Protein AF-A0A166RL56-F1 (afdb_monomer_lite)

Secondary structure (DSSP, 8-state):
----EEEEEEE-SSS-EEEEEEE-HHHIIIIIGGG--HHHHHHHHHHHTT--TTSEE---HHHHHHHHT--HHHHHHHHHHHHH-EETTEES-EEEEE-SSS-EEEEE------TTT------HHHHHHHHHHHHHHHHSS-----HHHHHHHIIIIIITTS-HHHHHHHHHHHHHHHHHHT-BTTB-S--HHHIIIIIHHHHHHHHHHHTTSSS-----------------

pLDDT: mean 86.47, std 17.31, range [37.5, 98.5]

Radius of gyration: 28.6 Å; chains: 1; bounding box: 60×34×108 Å

Sequence (232 aa):
MVELFDTQFVDDGKGNTDFLITFNINVLRDKVFPLLTASELKIWLTILSFTNLQGTCFPSQAKISEISNISKTTVNNAIKKLVDIEVNGEPLLKRDVVGHIRKKSIYSVAREADEGEAKGTMTPQMVIELFCKAFEKEYNTKYNVVWQRDTRPVKTKLIKNYTDDEIKTIIEIVITQYKKRWSSPKFPTPTITAMCGWLSTQAMTIAKGTHKTSINNPEKFEVNNMWDGDTF

Organism: NCBI:txid1538

Foldseek 3Di:
DQFAWDWDWDDPVPPDTDIDIGGDPCLCVPPNVVQDDPLLVLLLVLQQVQQDPVQKGFDDLVRSCVVSVHDSVSSVVSLVSQQVGDRPNHRQKDWDWDDDPDTTIMIGGDGPPPPPDPPVQCALVNLVVLLQVLQCVLVVDGDDDPCVPLSVLCVPQPSVPDGPVLSNQLSNQCQVCCCPPPADPVRNGDDSNVSSPVSSVVSVVVVVVVVVPPPDDDDDDDDDDDDPDDDD

Structure (mmCIF, N/CA/C/O backbone):
data_AF-A0A166RL56-F1
#
_entry.id   AF-A0A166RL56-F1
#
loop_
_atom_site.group_PDB
_atom_site.id
_atom_site.type_symbol
_atom_site.label_atom_id
_atom_site.label_alt_id
_atom_site.label_comp_id
_atom_site.label_asym_id
_atom_site.label_entity_id
_atom_site.label_seq_id
_atom_site.pdbx_PDB_ins_code
_atom_site.Cartn_x
_atom_site.Cartn_y
_atom_site.Cartn_z
_atom_site.occupancy
_atom_site.B_iso_or_equiv
_atom_site.auth_seq_id
_atom_site.auth_comp_id
_atom_site.auth_asym_id
_atom_site.auth_atom_id
_atom_site.pdbx_PDB_model_num
ATOM 1 N N . MET A 1 1 ? 8.985 -16.344 1.305 1.00 51.50 1 MET A N 1
ATOM 2 C CA . MET A 1 1 ? 8.719 -15.857 -0.062 1.00 51.50 1 MET A CA 1
ATOM 3 C C . MET A 1 1 ? 10.094 -15.537 -0.682 1.00 51.50 1 MET A C 1
ATOM 5 O O . MET A 1 1 ? 11.061 -15.546 0.074 1.00 51.50 1 MET A O 1
ATOM 9 N N . VAL A 1 2 ? 10.274 -15.532 -2.013 1.00 52.97 2 VAL A N 1
ATOM 10 C CA . VAL A 1 2 ? 11.614 -15.307 -2.609 1.00 52.97 2 VAL A CA 1
ATOM 11 C C . VAL A 1 2 ? 11.605 -13.957 -3.311 1.00 52.97 2 VAL A C 1
ATOM 13 O O . VAL A 1 2 ? 11.018 -13.846 -4.389 1.00 52.97 2 VAL A O 1
ATOM 16 N N . GLU A 1 3 ? 12.266 -12.979 -2.691 1.00 63.88 3 GLU A N 1
ATOM 17 C CA . GLU A 1 3 ? 12.470 -11.616 -3.187 1.00 63.88 3 GLU A CA 1
ATOM 18 C C . GLU A 1 3 ? 12.921 -11.611 -4.649 1.00 63.88 3 GLU A C 1
ATOM 20 O O . GLU A 1 3 ? 13.808 -12.380 -5.019 1.00 63.88 3 GLU A O 1
ATOM 25 N N . LEU A 1 4 ? 12.350 -10.740 -5.486 1.00 70.31 4 LEU A N 1
ATOM 26 C CA . LEU A 1 4 ? 12.847 -10.531 -6.848 1.00 70.31 4 LEU A CA 1
ATOM 27 C C . LEU A 1 4 ? 13.871 -9.389 -6.904 1.00 70.31 4 LEU A C 1
ATOM 29 O O . LEU A 1 4 ? 14.922 -9.539 -7.535 1.00 70.31 4 LEU A O 1
ATOM 33 N N . PHE A 1 5 ? 13.574 -8.260 -6.256 1.00 76.44 5 PHE A N 1
ATOM 34 C CA . PHE A 1 5 ? 14.470 -7.112 -6.164 1.00 76.44 5 PHE A CA 1
ATOM 35 C C . PHE A 1 5 ? 14.119 -6.202 -4.972 1.00 76.44 5 PHE A C 1
ATOM 37 O O . PHE A 1 5 ? 12.985 -6.211 -4.496 1.00 76.44 5 PHE A O 1
ATOM 44 N N . ASP A 1 6 ? 15.079 -5.378 -4.559 1.00 79.38 6 ASP A N 1
ATOM 45 C CA . ASP A 1 6 ? 14.939 -4.320 -3.558 1.00 79.38 6 ASP A CA 1
ATOM 46 C C . ASP A 1 6 ? 15.538 -2.998 -4.083 1.00 79.38 6 ASP A C 1
ATOM 48 O O . ASP A 1 6 ? 16.313 -2.996 -5.042 1.00 79.38 6 ASP A O 1
ATOM 52 N N . THR A 1 7 ? 15.163 -1.859 -3.498 1.00 77.50 7 THR A N 1
ATOM 53 C CA . THR A 1 7 ? 15.659 -0.534 -3.892 1.00 77.50 7 THR A CA 1
ATOM 54 C C . THR A 1 7 ? 16.097 0.282 -2.685 1.00 77.50 7 THR A C 1
ATOM 56 O O . THR A 1 7 ? 15.304 0.473 -1.761 1.00 77.50 7 THR A O 1
ATOM 59 N N . GLN A 1 8 ? 17.292 0.866 -2.752 1.00 80.56 8 GLN A N 1
ATOM 60 C CA . GLN A 1 8 ? 17.865 1.696 -1.689 1.00 80.56 8 GLN A CA 1
ATOM 61 C C . GLN A 1 8 ? 18.546 2.946 -2.257 1.00 80.56 8 GLN A C 1
ATOM 63 O O . GLN A 1 8 ? 19.100 2.916 -3.358 1.00 80.56 8 GLN A O 1
ATOM 68 N N . PHE A 1 9 ? 18.517 4.043 -1.494 1.00 77.75 9 PHE A N 1
ATOM 69 C CA . PHE A 1 9 ? 19.382 5.192 -1.751 1.00 77.75 9 PHE A CA 1
ATOM 70 C C . PHE A 1 9 ? 20.684 5.031 -0.982 1.00 77.75 9 PHE A C 1
ATOM 72 O O . PHE A 1 9 ? 20.665 4.773 0.221 1.00 77.75 9 PHE A O 1
ATOM 79 N N . VAL A 1 10 ? 21.798 5.224 -1.676 1.00 83.12 10 VAL A N 1
ATOM 80 C CA . VAL A 1 10 ? 23.129 5.234 -1.078 1.00 83.12 10 VAL A CA 1
ATOM 81 C C . VAL A 1 10 ? 23.706 6.630 -1.244 1.00 83.12 10 VAL A C 1
ATOM 83 O O . VAL A 1 10 ? 23.815 7.135 -2.359 1.00 83.12 10 VAL A O 1
ATOM 86 N N . ASP A 1 11 ? 24.021 7.271 -0.122 1.00 81.12 11 ASP A N 1
ATOM 87 C CA . ASP A 1 11 ? 24.754 8.535 -0.102 1.00 81.12 11 ASP A CA 1
ATOM 88 C C . ASP A 1 11 ? 26.249 8.225 -0.228 1.00 81.12 11 ASP A C 1
ATOM 90 O O . ASP A 1 11 ? 26.798 7.451 0.562 1.00 81.12 11 ASP A O 1
ATOM 94 N N . ASP A 1 12 ? 26.905 8.806 -1.231 1.00 84.94 12 ASP A N 1
ATOM 95 C CA . ASP A 1 12 ? 28.339 8.620 -1.463 1.00 84.94 12 ASP A CA 1
ATOM 96 C C . ASP A 1 12 ? 29.223 9.436 -0.497 1.00 84.94 12 ASP A C 1
ATOM 98 O O . ASP A 1 12 ? 30.456 9.395 -0.584 1.00 84.94 12 ASP A O 1
ATOM 102 N N . GLY A 1 13 ? 28.611 10.200 0.415 1.00 78.88 13 GLY A N 1
ATOM 103 C CA . GLY A 1 13 ? 29.282 11.091 1.358 1.00 78.88 13 GLY A CA 1
ATOM 104 C C . GLY A 1 13 ? 29.838 12.364 0.713 1.00 78.88 13 GLY A C 1
ATOM 105 O O . GLY A 1 13 ? 30.468 13.172 1.396 1.00 78.88 13 GLY A O 1
ATOM 106 N N . LYS A 1 14 ? 29.618 12.566 -0.593 1.00 85.12 14 LYS A N 1
ATOM 107 C CA . LYS A 1 14 ? 30.000 13.759 -1.368 1.00 85.12 14 LYS A CA 1
ATOM 108 C C . LYS A 1 14 ? 28.781 14.572 -1.805 1.00 85.12 14 LYS A C 1
ATOM 110 O O . LYS A 1 14 ? 28.929 15.532 -2.562 1.00 85.12 14 LYS A O 1
ATOM 115 N N . GLY A 1 15 ? 27.597 14.212 -1.311 1.00 81.38 15 GLY A N 1
ATOM 116 C CA . GLY A 1 15 ? 26.334 14.857 -1.647 1.00 81.38 15 GLY A CA 1
ATOM 117 C C . GLY A 1 15 ? 25.688 14.321 -2.925 1.00 81.38 15 GLY A C 1
ATOM 118 O O . GLY A 1 15 ? 24.724 14.931 -3.389 1.00 81.38 15 GLY A O 1
ATOM 119 N N . ASN A 1 16 ? 26.178 13.208 -3.489 1.00 80.19 16 ASN A N 1
ATOM 120 C CA . ASN A 1 16 ? 25.459 12.491 -4.537 1.00 80.19 16 ASN A CA 1
ATOM 121 C C . ASN A 1 16 ? 24.638 11.366 -3.907 1.00 80.19 16 ASN A C 1
ATOM 123 O O . ASN A 1 16 ? 25.101 10.638 -3.031 1.00 80.19 16 ASN A O 1
ATOM 127 N N . THR A 1 17 ? 23.402 11.219 -4.372 1.00 76.19 17 THR A N 1
ATOM 128 C CA . THR A 1 17 ? 22.530 10.120 -3.964 1.00 76.19 17 THR A CA 1
ATOM 129 C C . THR A 1 17 ? 22.394 9.151 -5.126 1.00 76.19 17 THR A C 1
ATOM 131 O O . THR A 1 17 ? 21.782 9.483 -6.143 1.00 76.19 17 THR A O 1
ATOM 134 N N . ASP A 1 18 ? 22.936 7.951 -4.957 1.00 83.12 18 ASP A N 1
ATOM 135 C CA . ASP A 1 18 ? 22.805 6.870 -5.923 1.00 83.12 18 ASP A CA 1
ATOM 136 C C . ASP A 1 18 ? 21.557 6.043 -5.620 1.00 83.12 18 ASP A C 1
ATOM 138 O O . ASP A 1 18 ? 21.260 5.716 -4.469 1.00 83.12 18 ASP A O 1
ATOM 142 N N . PHE A 1 19 ? 20.811 5.691 -6.665 1.00 80.00 19 PHE A N 1
ATOM 143 C CA . PHE A 1 19 ? 19.680 4.773 -6.574 1.00 80.00 19 PHE A CA 1
ATOM 144 C C . PHE A 1 19 ? 20.136 3.375 -6.985 1.00 80.00 19 PHE A C 1
ATOM 146 O O . PHE A 1 19 ? 20.469 3.144 -8.150 1.00 80.00 19 PHE A O 1
ATOM 153 N N . LEU A 1 20 ? 20.150 2.443 -6.034 1.00 82.12 20 LEU A N 1
ATOM 154 C CA . LEU A 1 20 ? 20.517 1.055 -6.284 1.00 82.12 20 LEU A CA 1
ATOM 155 C C . LEU A 1 20 ? 19.270 0.185 -6.384 1.00 82.12 20 LEU A C 1
ATOM 157 O O . LEU A 1 20 ? 18.382 0.260 -5.537 1.00 82.12 20 LEU A O 1
ATOM 161 N N . ILE A 1 21 ? 19.251 -0.674 -7.403 1.00 83.81 21 ILE A N 1
ATOM 162 C CA . ILE A 1 21 ? 18.281 -1.758 -7.558 1.00 83.81 21 ILE A CA 1
ATOM 163 C C . ILE A 1 21 ? 19.038 -3.063 -7.337 1.00 83.81 21 ILE A C 1
ATOM 165 O O . ILE A 1 21 ? 19.894 -3.441 -8.140 1.00 83.81 21 ILE A O 1
ATOM 169 N N . THR A 1 22 ? 18.753 -3.730 -6.231 1.00 85.06 22 THR A N 1
ATOM 170 C CA . THR A 1 22 ? 19.348 -5.011 -5.849 1.00 85.06 22 THR A CA 1
ATOM 171 C C . THR A 1 22 ? 18.457 -6.127 -6.360 1.00 85.06 22 THR A C 1
ATOM 173 O O . THR A 1 22 ? 17.256 -6.053 -6.172 1.00 85.06 22 THR A O 1
ATOM 176 N N . PHE A 1 23 ? 19.003 -7.171 -6.983 1.00 86.88 23 PHE A N 1
ATOM 177 C CA . PHE A 1 23 ? 18.203 -8.297 -7.476 1.00 86.88 23 PHE A CA 1
ATOM 178 C C . PHE A 1 23 ? 18.570 -9.594 -6.771 1.00 86.88 23 PHE A C 1
ATOM 180 O O . PHE A 1 23 ? 19.747 -9.862 -6.518 1.00 86.88 23 PHE A O 1
ATOM 187 N N . ASN A 1 24 ? 17.579 -10.459 -6.566 1.00 88.38 24 ASN A N 1
ATOM 188 C CA . ASN A 1 24 ? 17.844 -11.830 -6.163 1.00 88.38 24 ASN A CA 1
ATOM 189 C C . ASN A 1 24 ? 18.336 -12.636 -7.367 1.00 88.38 24 ASN A C 1
ATOM 191 O O . ASN A 1 24 ? 17.583 -12.966 -8.289 1.00 88.38 24 ASN A O 1
ATOM 195 N N . ILE A 1 25 ? 19.624 -12.967 -7.347 1.00 91.94 25 ILE A N 1
ATOM 196 C CA . ILE A 1 25 ? 20.302 -13.649 -8.453 1.00 91.94 25 ILE A CA 1
ATOM 197 C C . ILE A 1 25 ? 19.668 -15.012 -8.756 1.00 91.94 25 ILE A C 1
ATOM 199 O O . ILE A 1 25 ? 19.593 -15.390 -9.925 1.00 91.94 25 ILE A O 1
ATOM 203 N N . ASN A 1 26 ? 19.186 -15.733 -7.740 1.00 90.88 26 ASN A N 1
ATOM 204 C CA . ASN A 1 26 ? 18.591 -17.055 -7.932 1.00 90.88 26 ASN A CA 1
ATOM 205 C C . ASN A 1 26 ? 17.237 -16.939 -8.640 1.00 90.88 26 ASN A C 1
ATOM 207 O O . ASN A 1 26 ? 16.988 -17.639 -9.615 1.00 90.88 26 ASN A O 1
ATOM 211 N N . VAL A 1 27 ? 16.393 -15.984 -8.235 1.00 89.12 27 VAL A N 1
ATOM 212 C CA . VAL A 1 27 ? 15.113 -15.736 -8.923 1.00 89.12 27 VAL A CA 1
ATOM 213 C C . VAL A 1 27 ? 15.340 -15.259 -10.351 1.00 89.12 27 VAL A C 1
ATOM 215 O O . VAL A 1 27 ? 14.679 -15.746 -11.269 1.00 89.12 27 VAL A O 1
ATOM 218 N N . LEU A 1 28 ? 16.291 -14.345 -10.562 1.00 91.12 28 LEU A N 1
ATOM 219 C CA . LEU A 1 28 ? 16.617 -13.882 -11.907 1.00 91.12 28 LEU A CA 1
ATOM 220 C C . LEU A 1 28 ? 17.033 -15.040 -12.813 1.00 91.12 28 LEU A C 1
ATOM 222 O O . LEU A 1 28 ? 16.488 -15.189 -13.906 1.00 91.12 28 LEU A O 1
ATOM 226 N N . ARG A 1 29 ? 17.973 -15.865 -12.348 1.00 93.88 29 ARG A N 1
ATOM 227 C CA . ARG A 1 29 ? 18.526 -16.979 -13.118 1.00 93.88 29 ARG A CA 1
ATOM 228 C C . ARG A 1 29 ? 17.490 -18.059 -13.399 1.00 93.88 29 ARG A C 1
ATOM 230 O O . ARG A 1 29 ? 17.379 -18.494 -14.541 1.00 93.88 29 ARG A O 1
ATOM 237 N N . ASP A 1 30 ? 16.751 -18.470 -12.376 1.00 92.56 30 ASP A N 1
ATOM 238 C CA . ASP A 1 30 ? 15.929 -19.677 -12.447 1.00 92.56 30 ASP A CA 1
ATOM 239 C C . ASP A 1 30 ? 14.517 -19.388 -12.963 1.00 92.56 30 ASP A C 1
ATOM 241 O O . ASP A 1 30 ? 13.866 -20.281 -13.503 1.00 92.56 30 ASP A O 1
ATOM 245 N N . LYS A 1 31 ? 14.025 -18.151 -12.796 1.00 91.19 31 LYS A N 1
ATOM 246 C CA . LYS A 1 31 ? 12.623 -17.802 -13.072 1.00 91.19 31 LYS A CA 1
ATOM 247 C C . LYS A 1 31 ? 12.456 -16.679 -14.084 1.00 91.19 31 LYS A C 1
ATOM 249 O O . LYS A 1 31 ? 11.567 -16.772 -14.915 1.00 91.19 31 LYS A O 1
ATOM 254 N N . VAL A 1 32 ? 13.283 -15.632 -14.057 1.00 92.94 32 VAL A N 1
ATOM 255 C CA . VAL A 1 32 ? 13.077 -14.465 -14.940 1.00 92.94 32 VAL A CA 1
ATOM 256 C C . VAL A 1 32 ? 13.737 -14.645 -16.300 1.00 92.94 32 VAL A C 1
ATOM 258 O O . VAL A 1 32 ? 13.077 -14.514 -17.327 1.00 92.94 32 VAL A O 1
ATOM 261 N N . PHE A 1 33 ? 15.033 -14.953 -16.338 1.00 95.38 33 PHE A N 1
ATOM 262 C CA . PHE A 1 33 ? 15.777 -15.070 -17.593 1.00 95.38 33 PHE A CA 1
ATOM 263 C C . PHE A 1 33 ? 15.231 -16.138 -18.550 1.00 95.38 33 PHE A C 1
ATOM 265 O O . PHE A 1 33 ? 15.213 -15.863 -19.747 1.00 95.38 33 PHE A O 1
ATOM 272 N N . PRO A 1 34 ? 14.720 -17.297 -18.091 1.00 96.81 34 PRO A N 1
ATOM 273 C CA . PRO A 1 34 ? 14.093 -18.263 -18.992 1.00 96.81 34 PRO A CA 1
ATOM 274 C C . PRO A 1 34 ? 12.811 -17.749 -19.666 1.00 96.81 34 PRO A C 1
ATOM 276 O O . PRO A 1 34 ? 12.424 -18.271 -20.709 1.00 96.81 34 PRO A O 1
ATOM 279 N N . LEU A 1 35 ? 12.148 -16.743 -19.081 1.00 95.75 35 LEU A N 1
ATOM 280 C CA . LEU A 1 35 ? 10.869 -16.205 -19.557 1.00 95.75 35 LEU A CA 1
ATOM 281 C C . LEU A 1 35 ? 11.022 -14.960 -20.440 1.00 95.75 35 LEU A C 1
ATOM 283 O O . LEU A 1 35 ? 10.068 -14.578 -21.117 1.00 95.75 35 LEU A O 1
ATOM 287 N N . LEU A 1 36 ? 12.196 -14.320 -20.439 1.00 96.50 36 LEU A N 1
ATOM 288 C CA . LEU A 1 36 ? 12.436 -13.061 -21.141 1.00 96.50 36 LEU A CA 1
ATOM 289 C C . LEU A 1 36 ? 13.437 -13.210 -22.282 1.00 96.50 36 LEU A C 1
ATOM 291 O O . LEU A 1 36 ? 14.528 -13.754 -22.139 1.00 96.50 36 LEU A O 1
ATOM 295 N N . THR A 1 37 ? 13.115 -12.594 -23.413 1.00 97.44 37 THR A N 1
ATOM 296 C CA . THR A 1 37 ? 14.091 -12.319 -24.469 1.00 97.44 37 THR A CA 1
ATOM 297 C C . THR A 1 37 ? 15.023 -11.169 -24.075 1.00 97.44 37 THR A C 1
ATOM 299 O O . THR A 1 37 ? 14.699 -10.331 -23.231 1.00 97.44 37 THR A O 1
ATOM 302 N N . ALA A 1 38 ? 16.166 -11.047 -24.759 1.00 96.88 38 ALA A N 1
ATOM 303 C CA . ALA A 1 38 ? 17.115 -9.953 -24.529 1.00 96.88 38 ALA A CA 1
ATOM 304 C C . ALA A 1 38 ? 16.479 -8.556 -24.686 1.00 96.88 38 ALA A C 1
ATOM 306 O O . ALA A 1 38 ? 16.810 -7.629 -23.946 1.00 96.88 38 ALA A O 1
ATOM 307 N N . SER A 1 39 ? 15.543 -8.392 -25.629 1.00 97.12 39 SER A N 1
ATOM 308 C CA . SER A 1 39 ? 14.830 -7.124 -25.825 1.00 97.12 39 SER A CA 1
ATOM 309 C C . SER A 1 39 ? 13.861 -6.822 -24.684 1.00 97.12 39 SER A C 1
ATOM 311 O O . SER A 1 39 ? 13.816 -5.685 -24.219 1.00 97.12 39 SER A O 1
ATOM 313 N N . GLU A 1 40 ? 13.108 -7.820 -24.215 1.00 97.81 40 GLU A N 1
ATOM 314 C CA . GLU A 1 40 ? 12.181 -7.667 -23.086 1.00 97.81 40 GLU A CA 1
ATOM 315 C C . GLU A 1 40 ? 12.940 -7.364 -21.791 1.00 97.81 40 GLU A C 1
ATOM 317 O O . GLU A 1 40 ? 12.569 -6.430 -21.084 1.00 97.81 40 GLU A O 1
ATOM 322 N N . LEU A 1 41 ? 14.057 -8.057 -21.539 1.00 96.56 41 LEU A N 1
ATOM 323 C CA . LEU A 1 41 ? 14.940 -7.790 -20.403 1.00 96.56 41 LEU A CA 1
ATOM 324 C C . LEU A 1 41 ? 15.483 -6.355 -20.435 1.00 96.56 41 LEU A C 1
ATOM 326 O O . LEU A 1 41 ? 15.405 -5.637 -19.441 1.00 96.56 41 LEU A O 1
ATOM 330 N N . LYS A 1 42 ? 15.986 -5.901 -21.591 1.00 97.56 42 LYS A N 1
ATOM 331 C CA . LYS A 1 42 ? 16.488 -4.529 -21.754 1.00 97.56 42 LYS A CA 1
ATOM 332 C C . LYS A 1 42 ? 15.400 -3.492 -21.471 1.00 97.56 42 LYS A C 1
ATOM 334 O O . LYS A 1 42 ? 15.669 -2.482 -20.823 1.00 97.56 42 LYS A O 1
ATOM 339 N N . ILE A 1 43 ? 14.176 -3.732 -21.940 1.00 98.00 43 ILE A N 1
ATOM 340 C CA . ILE A 1 43 ? 13.029 -2.846 -21.701 1.00 98.00 43 ILE A CA 1
ATOM 341 C C . ILE A 1 43 ? 12.637 -2.847 -20.226 1.00 98.00 43 ILE A C 1
ATOM 343 O O . ILE A 1 43 ? 12.424 -1.774 -19.669 1.00 98.00 43 ILE A O 1
ATOM 347 N N . TRP A 1 44 ? 12.581 -4.014 -19.588 1.00 96.06 44 TRP A N 1
ATOM 348 C CA . TRP A 1 44 ? 12.265 -4.137 -18.168 1.00 96.06 44 TRP A CA 1
ATOM 349 C C . TRP A 1 44 ? 13.275 -3.381 -17.297 1.00 96.06 44 TRP A C 1
ATOM 351 O O . TRP A 1 44 ? 12.874 -2.538 -16.499 1.00 96.06 44 TRP A O 1
ATOM 361 N N . LEU A 1 45 ? 14.578 -3.564 -17.539 1.00 95.44 45 LEU A N 1
ATOM 362 C CA . LEU A 1 45 ? 15.640 -2.814 -16.855 1.00 95.44 45 LEU A CA 1
ATOM 363 C C . LEU A 1 45 ? 15.560 -1.302 -17.126 1.00 95.44 45 LEU A C 1
ATOM 365 O O . LEU A 1 45 ? 15.767 -0.497 -16.221 1.00 95.44 45 LEU A O 1
ATOM 369 N N . THR A 1 46 ? 15.205 -0.908 -18.353 1.00 97.00 46 THR A N 1
ATOM 370 C CA . THR A 1 46 ? 14.987 0.507 -18.700 1.00 97.00 46 THR A CA 1
ATOM 371 C C . THR A 1 46 ? 13.800 1.093 -17.939 1.00 97.00 46 THR A C 1
ATOM 373 O O . THR A 1 46 ? 13.842 2.252 -17.559 1.00 97.00 46 THR A O 1
ATOM 376 N N . ILE A 1 47 ? 12.723 0.335 -17.720 1.00 95.94 47 ILE A N 1
ATOM 377 C CA . ILE A 1 47 ? 11.584 0.791 -16.908 1.00 95.94 47 ILE A CA 1
ATOM 378 C C . ILE A 1 47 ? 12.013 0.917 -15.444 1.00 95.94 47 ILE A C 1
ATOM 380 O O . ILE A 1 47 ? 11.742 1.939 -14.812 1.00 95.94 47 ILE A O 1
ATOM 384 N N . LEU A 1 48 ? 12.735 -0.087 -14.941 1.00 93.31 48 LEU A N 1
ATOM 385 C CA . LEU A 1 48 ? 13.238 -0.133 -13.574 1.00 93.31 48 LEU A CA 1
ATOM 386 C C . LEU A 1 48 ? 14.155 1.046 -13.235 1.00 93.31 48 LEU A C 1
ATOM 388 O O . LEU A 1 48 ? 14.074 1.559 -12.122 1.00 93.31 48 LEU A O 1
ATOM 392 N N . SER A 1 49 ? 14.941 1.561 -14.183 1.00 93.00 49 SER A N 1
ATOM 393 C CA . SER A 1 49 ? 15.785 2.742 -13.950 1.00 93.00 49 SER A CA 1
ATOM 394 C C . SER A 1 49 ? 15.00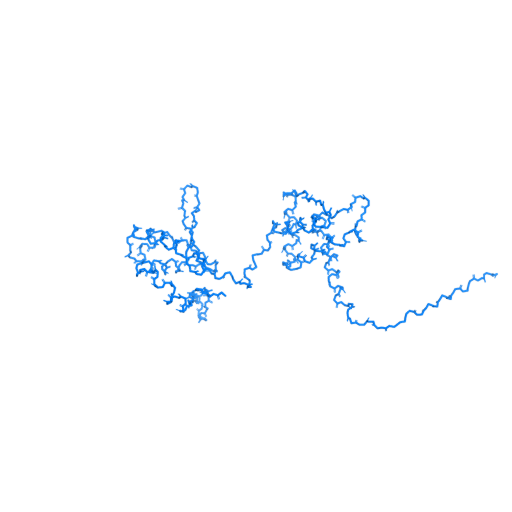1 4.040 -13.687 1.00 93.00 49 SER A C 1
ATOM 396 O O . SER A 1 49 ? 15.601 5.045 -13.324 1.00 93.00 49 SER A O 1
ATOM 398 N N . PHE A 1 50 ? 13.678 4.052 -13.891 1.00 93.81 50 PHE A N 1
ATOM 399 C CA . PHE A 1 50 ? 12.786 5.172 -13.549 1.00 93.81 50 PHE A CA 1
ATOM 400 C C . PHE A 1 50 ? 12.006 4.949 -12.247 1.00 93.81 50 PHE A C 1
ATOM 402 O O . PHE A 1 50 ? 11.056 5.686 -11.968 1.00 93.81 50 PHE A O 1
ATOM 409 N N . THR A 1 51 ? 12.343 3.908 -11.489 1.00 90.25 51 THR A N 1
ATOM 410 C CA . THR A 1 51 ? 11.647 3.557 -10.249 1.00 90.25 51 THR A CA 1
ATOM 411 C C . THR A 1 51 ? 11.957 4.575 -9.161 1.00 90.25 51 THR A C 1
ATOM 413 O O . THR A 1 51 ? 13.103 4.966 -8.967 1.00 90.25 51 THR A O 1
ATOM 416 N N . ASN A 1 52 ? 10.921 5.029 -8.461 1.00 87.06 52 ASN A N 1
ATOM 417 C CA . ASN A 1 52 ? 11.062 5.846 -7.261 1.00 87.06 52 ASN A CA 1
ATOM 418 C C . ASN A 1 52 ? 11.086 4.981 -5.993 1.00 87.06 52 ASN A C 1
ATOM 420 O O . ASN A 1 52 ? 10.922 3.764 -6.044 1.00 87.06 52 ASN A O 1
ATOM 424 N N . LEU A 1 53 ? 11.218 5.625 -4.832 1.00 79.81 53 LEU A N 1
ATOM 425 C CA . LEU A 1 53 ? 11.200 4.957 -3.525 1.00 79.81 53 LEU A CA 1
ATOM 426 C C . LEU A 1 53 ? 9.981 4.060 -3.294 1.00 79.81 53 LEU A C 1
ATOM 428 O O . LEU A 1 53 ? 10.074 3.056 -2.598 1.00 79.81 53 LEU A O 1
ATOM 432 N N . GLN A 1 54 ? 8.838 4.416 -3.874 1.00 78.44 54 GLN A N 1
ATOM 433 C CA . GLN A 1 54 ? 7.583 3.688 -3.724 1.00 78.44 54 GLN A CA 1
ATOM 434 C C . GLN A 1 54 ? 7.484 2.475 -4.662 1.00 78.44 54 GLN A C 1
ATOM 436 O O . GLN A 1 54 ? 6.440 1.831 -4.705 1.00 78.44 54 GLN A O 1
ATOM 441 N N . GLY A 1 55 ? 8.522 2.166 -5.448 1.00 82.50 55 GLY A N 1
ATOM 442 C CA . GLY A 1 55 ? 8.469 1.081 -6.432 1.00 82.50 55 GLY A CA 1
ATOM 443 C C . GLY A 1 55 ? 7.616 1.413 -7.662 1.00 82.50 55 GLY A C 1
ATOM 444 O O . GLY A 1 55 ? 7.223 0.517 -8.408 1.00 82.50 55 GLY A O 1
ATOM 445 N N . THR A 1 56 ? 7.302 2.695 -7.880 1.00 88.31 56 THR A N 1
ATOM 446 C CA . THR A 1 56 ? 6.491 3.159 -9.013 1.00 88.31 56 THR A CA 1
ATOM 447 C C . THR A 1 56 ? 7.350 3.899 -10.029 1.00 88.31 56 THR A C 1
ATOM 449 O O . THR A 1 56 ? 8.290 4.610 -9.681 1.00 88.31 56 THR A O 1
ATOM 452 N N . CYS A 1 57 ? 7.018 3.757 -11.305 1.00 91.88 57 CYS A N 1
ATOM 453 C CA . CYS A 1 57 ? 7.711 4.425 -12.395 1.00 91.88 57 CYS A CA 1
ATOM 454 C C . CYS A 1 57 ? 6.715 4.946 -13.437 1.00 91.88 57 CYS A C 1
ATOM 456 O O . CYS A 1 57 ? 5.625 4.410 -13.641 1.00 91.88 57 CYS A O 1
ATOM 458 N N . PHE A 1 58 ? 7.082 6.042 -14.097 1.00 93.50 58 PHE A N 1
ATOM 459 C CA . PHE A 1 58 ? 6.227 6.751 -15.056 1.00 93.50 58 PHE A CA 1
ATOM 460 C C . PHE A 1 58 ? 6.922 7.112 -16.388 1.00 93.50 58 PHE A C 1
ATOM 462 O O . PHE A 1 58 ? 6.643 8.179 -16.951 1.00 93.50 58 PHE A O 1
ATOM 469 N N . PRO A 1 59 ? 7.819 6.272 -16.949 1.00 96.06 59 PRO A N 1
ATOM 470 C CA . PRO A 1 59 ? 8.410 6.567 -18.245 1.00 96.06 59 PRO A CA 1
ATOM 471 C C . PRO A 1 59 ? 7.371 6.439 -19.369 1.00 96.06 59 PRO A C 1
ATOM 473 O O . PRO A 1 59 ? 6.607 5.476 -19.459 1.00 96.06 59 PRO A O 1
ATOM 476 N N . SER A 1 60 ? 7.351 7.407 -20.287 1.00 95.88 60 SER A N 1
ATOM 477 C CA . SER A 1 60 ? 6.540 7.276 -21.503 1.00 95.88 60 SER A CA 1
ATOM 478 C C . SER A 1 60 ? 7.117 6.189 -22.418 1.00 95.88 60 SER A C 1
ATOM 480 O O . SER A 1 60 ? 8.331 6.006 -22.472 1.00 95.88 60 SER A O 1
ATOM 482 N N . GLN A 1 61 ? 6.282 5.516 -23.218 1.00 96.25 61 GLN A N 1
ATOM 483 C CA . GLN A 1 61 ? 6.772 4.530 -24.199 1.00 96.25 61 GLN A CA 1
ATOM 484 C C . GLN A 1 61 ? 7.767 5.138 -25.201 1.00 96.25 61 GLN A C 1
ATOM 486 O O . GLN A 1 61 ? 8.676 4.455 -25.664 1.00 96.25 61 GLN A O 1
ATOM 491 N N . ALA A 1 62 ? 7.627 6.433 -25.508 1.00 96.88 62 ALA A N 1
ATOM 492 C CA . ALA A 1 62 ? 8.596 7.156 -26.323 1.00 96.88 62 ALA A CA 1
ATOM 493 C C . ALA A 1 62 ? 9.955 7.283 -25.620 1.00 96.88 62 ALA A C 1
ATOM 495 O O . ALA A 1 62 ? 10.973 7.043 -26.258 1.00 96.88 62 ALA A O 1
ATOM 496 N N . LYS A 1 63 ? 9.966 7.578 -24.314 1.00 97.62 63 LYS A N 1
ATOM 497 C CA . LYS A 1 63 ? 11.201 7.671 -23.526 1.00 97.62 63 LYS A CA 1
ATOM 498 C C . LYS A 1 63 ? 11.882 6.312 -23.358 1.00 97.62 63 LYS A C 1
ATOM 500 O O . LYS A 1 63 ? 13.097 6.223 -23.484 1.00 97.62 63 LYS A O 1
ATOM 505 N N . ILE A 1 64 ? 11.098 5.251 -23.150 1.00 97.94 64 ILE A N 1
ATOM 506 C CA . ILE A 1 64 ? 11.612 3.873 -23.115 1.00 97.94 64 ILE A CA 1
ATOM 507 C C . ILE A 1 64 ? 12.254 3.522 -24.463 1.00 97.94 64 ILE A C 1
ATOM 509 O O . ILE A 1 64 ? 13.367 3.009 -24.496 1.00 97.94 64 ILE A O 1
ATOM 513 N N . SER A 1 65 ? 11.575 3.823 -25.573 1.00 98.25 65 SER A N 1
ATOM 514 C CA . SER A 1 65 ? 12.069 3.574 -26.935 1.00 98.25 65 SER A CA 1
ATOM 515 C C . SER A 1 65 ? 13.384 4.307 -27.226 1.00 98.25 65 SER A C 1
ATOM 517 O O . SER A 1 65 ? 14.315 3.690 -27.736 1.00 98.25 65 SER A O 1
ATOM 519 N N . GLU A 1 66 ? 13.475 5.582 -26.838 1.00 98.06 66 GLU A N 1
ATOM 520 C CA . GLU A 1 66 ? 14.675 6.419 -26.968 1.00 98.06 66 GLU A CA 1
ATOM 521 C C . GLU A 1 66 ? 15.875 5.818 -26.219 1.00 98.06 66 GLU A C 1
ATOM 523 O O . GLU A 1 66 ? 16.928 5.611 -26.811 1.00 98.06 66 GLU A O 1
ATOM 528 N N . ILE A 1 67 ? 15.706 5.477 -24.937 1.00 97.94 67 ILE A N 1
ATOM 529 C CA . ILE A 1 67 ? 16.808 5.000 -24.083 1.00 97.94 67 ILE A CA 1
ATOM 530 C C . ILE A 1 67 ? 17.221 3.572 -24.430 1.00 97.94 67 ILE A C 1
ATOM 532 O O . ILE A 1 67 ? 18.406 3.250 -24.496 1.00 97.94 67 ILE A O 1
ATOM 536 N N . SER A 1 68 ? 16.246 2.695 -24.666 1.00 97.31 68 SER A N 1
ATOM 537 C CA . SER A 1 68 ? 16.531 1.295 -24.986 1.00 97.31 68 SER A CA 1
ATOM 538 C C . SER A 1 68 ? 17.035 1.103 -26.419 1.00 97.31 68 SER A C 1
ATOM 540 O O . SER A 1 68 ? 17.547 0.024 -26.732 1.00 97.31 68 SER A O 1
ATOM 542 N N . ASN A 1 69 ? 16.935 2.126 -27.277 1.00 97.56 69 ASN A N 1
ATOM 543 C CA . ASN A 1 69 ? 17.176 2.042 -28.717 1.00 97.56 69 ASN A CA 1
ATOM 544 C C . ASN A 1 69 ? 16.369 0.901 -29.370 1.00 97.56 69 ASN A C 1
ATOM 546 O O . ASN A 1 69 ? 16.891 0.082 -30.126 1.00 97.56 69 ASN A O 1
ATOM 550 N N . ILE A 1 70 ? 15.091 0.801 -29.003 1.00 98.00 70 ILE A N 1
ATOM 551 C CA . ILE A 1 70 ? 14.149 -0.202 -29.509 1.00 98.00 70 ILE A CA 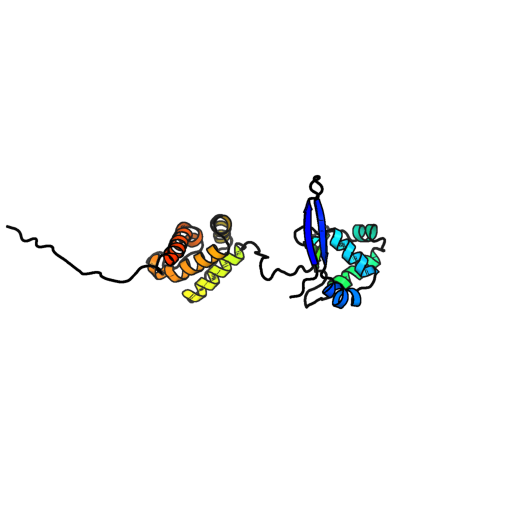1
ATOM 552 C C . ILE A 1 70 ? 12.932 0.528 -30.071 1.00 98.00 70 ILE A C 1
ATOM 554 O O . ILE A 1 70 ? 12.481 1.525 -29.508 1.00 98.00 70 ILE A O 1
ATOM 558 N N . SER A 1 71 ? 12.368 0.034 -31.177 1.00 98.06 71 SER A N 1
ATOM 559 C CA . SER A 1 71 ? 11.182 0.641 -31.790 1.00 98.06 71 SER A CA 1
ATOM 560 C C . SER A 1 71 ? 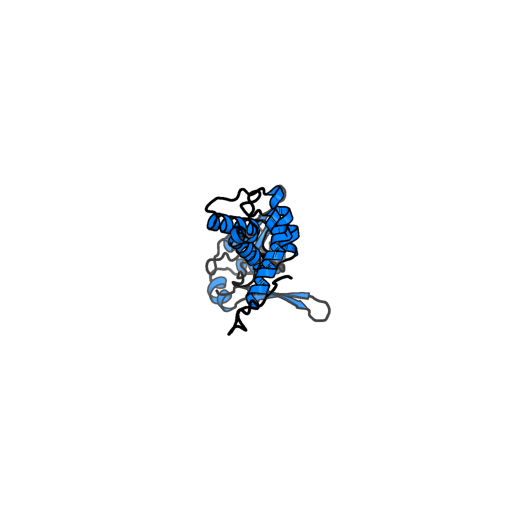9.998 0.709 -30.813 1.00 98.06 71 SER A C 1
ATOM 562 O O . SER A 1 71 ? 9.780 -0.205 -30.014 1.00 98.06 71 SER A O 1
ATOM 564 N N . LYS A 1 72 ? 9.171 1.758 -30.906 1.00 97.75 72 LYS A N 1
ATOM 565 C CA . LYS A 1 72 ? 7.969 1.908 -30.060 1.00 97.75 72 LYS A CA 1
ATOM 566 C C . LYS A 1 72 ? 7.024 0.703 -30.155 1.00 97.75 72 LYS A C 1
ATOM 568 O O . LYS A 1 72 ? 6.437 0.312 -29.149 1.00 97.75 72 LYS A O 1
ATOM 573 N N . THR A 1 73 ? 6.895 0.102 -31.338 1.00 97.81 73 THR A N 1
ATOM 574 C CA . THR A 1 73 ? 6.059 -1.088 -31.562 1.00 97.81 73 THR A CA 1
ATOM 575 C C . THR A 1 73 ? 6.577 -2.281 -30.761 1.00 97.81 73 THR A C 1
ATOM 577 O O . THR A 1 73 ? 5.810 -2.925 -30.047 1.00 97.81 73 THR A O 1
ATOM 580 N N . THR A 1 74 ? 7.888 -2.532 -30.810 1.00 97.81 74 THR A N 1
ATOM 581 C CA . THR A 1 74 ? 8.537 -3.590 -30.025 1.00 97.81 74 THR A CA 1
ATOM 582 C C . THR A 1 74 ? 8.439 -3.307 -28.525 1.00 97.81 74 THR A C 1
ATOM 584 O O . THR A 1 74 ? 8.115 -4.218 -27.771 1.00 97.81 74 THR A O 1
ATOM 587 N N . VAL A 1 75 ? 8.617 -2.049 -28.095 1.00 98.19 75 VAL A N 1
ATOM 588 C CA . VAL A 1 75 ? 8.422 -1.634 -26.694 1.00 98.19 75 VAL A CA 1
ATOM 589 C C . VAL A 1 75 ? 7.013 -1.956 -26.208 1.00 98.19 75 VAL A C 1
ATOM 591 O O . VAL A 1 75 ? 6.846 -2.563 -25.156 1.00 98.19 75 VAL A O 1
ATOM 594 N N . ASN A 1 76 ? 5.987 -1.589 -26.974 1.00 97.38 76 ASN A N 1
ATOM 595 C CA . ASN A 1 76 ? 4.603 -1.840 -26.587 1.00 97.38 76 ASN A CA 1
ATOM 596 C C . ASN A 1 76 ? 4.287 -3.342 -26.487 1.00 97.38 76 ASN A C 1
ATOM 598 O O . ASN A 1 76 ? 3.598 -3.754 -25.557 1.00 97.38 76 ASN A O 1
ATOM 602 N N . ASN A 1 77 ? 4.803 -4.156 -27.412 1.00 97.94 77 ASN A N 1
ATOM 603 C CA . ASN A 1 77 ? 4.611 -5.608 -27.380 1.00 97.94 77 ASN A CA 1
ATOM 604 C C . ASN A 1 77 ? 5.347 -6.259 -26.202 1.00 97.94 77 ASN A C 1
ATOM 606 O O . ASN A 1 77 ? 4.771 -7.107 -25.527 1.00 97.94 77 ASN A O 1
ATOM 610 N N . ALA A 1 78 ? 6.579 -5.831 -25.921 1.00 97.94 78 ALA A N 1
ATOM 611 C CA . ALA A 1 78 ? 7.339 -6.306 -24.770 1.00 97.94 78 ALA A CA 1
ATOM 612 C C . ALA A 1 78 ? 6.658 -5.928 -23.450 1.00 97.94 78 ALA A C 1
ATOM 614 O O . ALA A 1 78 ? 6.527 -6.774 -22.581 1.00 97.94 78 ALA A O 1
ATOM 615 N N . ILE A 1 79 ? 6.152 -4.695 -23.314 1.00 97.50 79 ILE A N 1
ATOM 616 C CA . ILE A 1 79 ? 5.413 -4.267 -22.115 1.00 97.50 79 ILE A CA 1
ATOM 617 C C . ILE A 1 79 ? 4.183 -5.144 -21.878 1.00 97.50 79 ILE A C 1
ATOM 619 O O . ILE A 1 79 ? 3.938 -5.514 -20.740 1.00 97.50 79 ILE A O 1
ATOM 623 N N . LYS A 1 80 ? 3.410 -5.477 -22.921 1.00 97.19 80 LYS A N 1
ATOM 624 C CA . LYS A 1 80 ? 2.250 -6.374 -22.771 1.00 97.19 80 LYS A CA 1
ATOM 625 C C . LYS A 1 80 ? 2.676 -7.729 -22.210 1.00 97.19 80 LYS A C 1
ATOM 627 O O . LYS A 1 80 ? 2.154 -8.143 -21.190 1.00 97.19 80 LYS A O 1
ATOM 632 N N . LYS A 1 81 ? 3.701 -8.338 -22.807 1.00 97.12 81 LYS A N 1
ATOM 633 C CA . LYS A 1 81 ? 4.241 -9.614 -22.328 1.00 97.12 81 LYS A CA 1
ATOM 634 C C . LYS A 1 81 ? 4.777 -9.536 -20.901 1.00 97.12 81 LYS A C 1
ATOM 636 O O . LYS A 1 81 ? 4.499 -10.422 -20.113 1.00 97.12 81 LYS A O 1
ATOM 641 N N . LEU A 1 82 ? 5.517 -8.480 -20.558 1.00 96.38 82 LEU A N 1
ATOM 642 C CA . LEU A 1 82 ? 6.035 -8.270 -19.202 1.00 96.38 82 LEU A CA 1
ATOM 643 C C . LEU A 1 82 ? 4.913 -8.175 -18.160 1.00 96.38 82 LEU A C 1
ATOM 645 O O . LEU A 1 82 ? 5.123 -8.580 -17.023 1.00 96.38 82 LEU A O 1
ATOM 649 N N . VAL A 1 83 ? 3.747 -7.644 -18.544 1.00 95.75 83 VAL A N 1
ATOM 650 C CA . VAL A 1 83 ? 2.564 -7.579 -17.674 1.00 95.75 83 VAL A CA 1
ATOM 651 C C . VAL A 1 83 ? 1.901 -8.944 -17.496 1.00 95.75 83 VAL A C 1
ATOM 653 O O . VAL A 1 83 ? 1.378 -9.221 -16.422 1.00 95.75 83 VAL A O 1
ATOM 656 N N . ASP A 1 84 ? 1.962 -9.799 -18.516 1.00 95.75 84 ASP A N 1
ATOM 657 C CA . ASP A 1 84 ? 1.360 -11.136 -18.502 1.00 95.75 84 ASP A CA 1
ATOM 658 C C . ASP A 1 84 ? 2.254 -12.202 -17.828 1.00 95.75 84 ASP A C 1
ATOM 660 O O . ASP A 1 84 ? 1.803 -13.317 -17.574 1.00 95.75 84 ASP A O 1
ATOM 664 N N . ILE A 1 85 ? 3.530 -11.897 -17.560 1.00 94.38 85 ILE A N 1
ATOM 665 C CA . ILE A 1 85 ? 4.468 -12.821 -16.908 1.00 94.38 85 ILE A CA 1
ATOM 666 C C . ILE A 1 85 ? 4.273 -12.780 -15.394 1.00 94.38 85 ILE A C 1
ATOM 668 O O . ILE A 1 85 ? 4.394 -11.723 -14.776 1.00 94.38 85 ILE A O 1
ATOM 672 N N . GLU A 1 86 ? 4.083 -13.951 -14.792 1.00 91.69 86 GLU A N 1
ATOM 673 C CA . GLU A 1 86 ? 4.037 -14.127 -13.343 1.00 91.69 86 GLU A CA 1
ATOM 674 C C . GLU A 1 86 ? 5.270 -14.878 -12.834 1.00 91.69 86 GLU A C 1
ATOM 676 O O . GLU A 1 86 ? 5.695 -15.888 -13.396 1.00 91.69 86 GLU A O 1
ATOM 681 N N . VAL A 1 87 ? 5.832 -14.400 -11.727 1.00 89.19 87 VAL A N 1
ATOM 682 C CA . VAL A 1 87 ? 6.938 -15.031 -11.010 1.00 89.19 87 VAL A CA 1
ATOM 683 C C . VAL A 1 87 ? 6.484 -15.210 -9.568 1.00 89.19 87 VAL A C 1
ATOM 685 O O . VAL A 1 87 ? 6.165 -14.242 -8.893 1.00 89.19 87 VAL A O 1
ATOM 688 N N . ASN A 1 88 ? 6.430 -16.457 -9.090 1.00 84.81 88 ASN A N 1
ATOM 689 C CA . ASN A 1 88 ? 5.918 -16.804 -7.752 1.00 84.81 88 ASN A CA 1
ATOM 690 C C . ASN A 1 88 ? 4.442 -16.427 -7.505 1.00 84.81 88 ASN A C 1
ATOM 692 O O . ASN A 1 88 ? 4.059 -16.200 -6.363 1.00 84.81 88 ASN A O 1
ATOM 696 N N . GLY A 1 89 ? 3.615 -16.388 -8.554 1.00 84.62 89 GLY A N 1
ATOM 697 C CA . GLY A 1 89 ? 2.200 -16.008 -8.444 1.00 84.62 89 GLY A CA 1
ATOM 698 C C . GLY A 1 89 ? 1.962 -14.497 -8.377 1.00 84.62 89 GLY A C 1
ATOM 699 O O . GLY A 1 89 ? 0.836 -14.071 -8.137 1.00 84.62 89 GLY A O 1
ATOM 700 N N . GLU A 1 90 ? 3.000 -13.686 -8.602 1.00 84.31 90 GLU A N 1
ATOM 701 C CA . GLU A 1 90 ? 2.887 -12.235 -8.717 1.00 84.31 90 GLU A CA 1
ATOM 702 C C . GLU A 1 90 ? 3.325 -11.756 -10.106 1.00 84.31 90 GLU A C 1
ATOM 704 O O . GLU A 1 90 ? 4.289 -12.286 -10.666 1.00 84.31 90 GLU A O 1
ATOM 709 N N . PRO A 1 91 ? 2.659 -10.741 -10.683 1.00 90.25 91 PRO A N 1
ATOM 710 C CA . PRO A 1 91 ? 3.033 -10.216 -11.988 1.00 90.25 91 PRO A CA 1
ATOM 711 C C . PRO A 1 91 ? 4.390 -9.507 -11.926 1.00 90.25 91 PRO A C 1
ATOM 713 O O . PRO A 1 91 ? 4.624 -8.652 -11.069 1.00 90.25 91 PRO A O 1
ATOM 716 N N . LEU A 1 92 ? 5.258 -9.805 -12.894 1.00 91.94 92 LEU A N 1
ATOM 717 C CA . LEU A 1 92 ? 6.590 -9.213 -13.021 1.00 91.94 92 LEU A CA 1
ATOM 718 C C . LEU A 1 92 ? 6.524 -7.688 -13.194 1.00 91.94 92 LEU A C 1
ATOM 720 O O . LEU A 1 92 ? 7.386 -6.961 -12.702 1.00 91.94 92 LEU A O 1
ATOM 724 N N . LEU A 1 93 ? 5.499 -7.197 -13.894 1.00 94.06 93 LEU A N 1
ATOM 725 C CA . LEU A 1 93 ? 5.248 -5.778 -14.110 1.00 94.06 93 LEU A CA 1
ATOM 726 C C . LEU A 1 93 ? 3.744 -5.501 -14.043 1.00 94.06 93 LEU A C 1
ATOM 728 O O . LEU A 1 93 ? 2.969 -6.020 -14.832 1.00 94.06 93 LEU A O 1
ATOM 732 N N . LYS A 1 94 ? 3.309 -4.615 -13.157 1.00 94.12 94 LYS A N 1
ATOM 733 C CA . LYS A 1 94 ? 1.947 -4.074 -13.165 1.00 94.12 94 LYS A CA 1
ATOM 734 C C . LYS A 1 94 ? 1.925 -2.786 -13.976 1.00 94.12 94 LYS A C 1
ATOM 736 O O . LYS A 1 94 ? 2.880 -2.007 -13.961 1.00 94.12 94 LYS A O 1
ATOM 741 N N . ARG A 1 95 ? 0.830 -2.557 -14.702 1.00 95.38 95 ARG A N 1
ATOM 742 C CA . ARG A 1 95 ? 0.633 -1.356 -15.517 1.00 95.38 95 ARG A CA 1
ATOM 743 C C . ARG A 1 95 ? -0.763 -0.790 -15.309 1.00 95.38 95 ARG A C 1
ATOM 745 O O . ARG A 1 95 ? -1.741 -1.378 -15.758 1.00 95.38 95 ARG A O 1
ATOM 752 N N . ASP A 1 96 ? -0.816 0.427 -14.790 1.00 93.44 96 ASP A N 1
ATOM 753 C CA . ASP A 1 96 ? -2.035 1.212 -14.654 1.00 93.44 96 ASP A CA 1
ATOM 754 C C . ASP A 1 96 ? -2.059 2.354 -15.668 1.00 93.44 96 ASP A C 1
ATOM 756 O O . ASP A 1 96 ? -1.054 3.020 -15.927 1.00 93.44 96 ASP A O 1
ATOM 760 N N . VAL A 1 97 ? -3.222 2.608 -16.267 1.00 92.75 97 VAL A N 1
ATOM 761 C CA . VAL A 1 97 ? -3.408 3.732 -17.191 1.00 92.75 97 VAL A CA 1
ATOM 762 C C . VAL A 1 97 ? -4.232 4.809 -16.503 1.00 92.75 97 VAL A C 1
ATOM 764 O O . VAL A 1 97 ? -5.437 4.662 -16.324 1.00 92.75 97 VAL A O 1
ATOM 767 N N . VAL A 1 98 ? -3.584 5.915 -16.148 1.00 91.62 98 VAL A N 1
ATOM 768 C CA . VAL A 1 98 ? -4.202 7.023 -15.412 1.00 91.62 98 VAL A CA 1
ATOM 769 C C . VAL A 1 98 ? -4.442 8.218 -16.335 1.00 91.62 98 VAL A C 1
ATOM 771 O O . VAL A 1 98 ? -3.599 8.563 -17.165 1.00 91.62 98 VAL A O 1
ATOM 774 N N . GLY A 1 99 ? -5.591 8.879 -16.169 1.00 87.94 99 GLY A N 1
ATOM 775 C CA . GLY A 1 99 ? -5.947 10.125 -16.854 1.00 87.94 99 GLY A CA 1
ATOM 776 C C . GLY A 1 99 ? -7.090 9.983 -17.862 1.00 87.94 99 GLY A C 1
ATOM 777 O O . GLY A 1 99 ? -7.216 8.976 -18.554 1.00 87.94 99 GLY A O 1
ATOM 778 N N . HIS A 1 100 ? -7.920 11.027 -17.955 1.00 78.38 100 HIS A N 1
ATOM 779 C CA . HIS A 1 100 ? -9.149 11.013 -18.756 1.00 78.38 100 HIS A CA 1
ATOM 780 C C . HIS A 1 100 ? -8.948 11.515 -20.198 1.00 78.38 100 HIS A C 1
ATOM 782 O O . HIS A 1 100 ? -9.504 10.948 -21.133 1.00 78.38 100 HIS A O 1
ATOM 788 N N . ILE A 1 101 ? -8.139 12.568 -20.389 1.00 85.19 101 ILE A N 1
ATOM 789 C CA . ILE A 1 101 ? -7.861 13.178 -21.708 1.00 85.19 101 ILE A CA 1
ATOM 790 C C . ILE A 1 101 ? -6.472 12.769 -22.211 1.00 85.19 101 ILE A C 1
ATOM 792 O O . ILE A 1 101 ? -6.310 12.326 -23.344 1.00 85.19 101 ILE A O 1
ATOM 796 N N . ARG A 1 102 ? -5.451 12.880 -21.352 1.00 85.88 102 ARG A N 1
ATOM 797 C CA . ARG A 1 102 ? -4.087 12.415 -21.632 1.00 85.88 102 ARG A CA 1
ATOM 798 C C . ARG A 1 102 ? -3.789 11.214 -20.750 1.00 85.88 102 ARG A C 1
ATOM 800 O O . ARG A 1 102 ? -3.528 11.372 -19.560 1.00 85.88 102 ARG A O 1
ATOM 807 N N . LYS A 1 103 ? -3.854 10.028 -21.349 1.00 89.44 103 LYS A N 1
ATOM 808 C CA . LYS A 1 103 ? -3.553 8.763 -20.679 1.00 89.44 103 LYS A CA 1
ATOM 809 C C . LYS A 1 103 ? -2.047 8.650 -20.441 1.00 89.44 103 LYS A C 1
ATOM 811 O O . LYS A 1 103 ? -1.260 8.803 -21.374 1.00 89.44 103 LYS A O 1
ATOM 816 N N . LYS A 1 104 ? -1.651 8.370 -19.203 1.00 90.44 104 LYS A N 1
ATOM 817 C CA . LYS A 1 104 ? -0.274 8.059 -18.803 1.00 90.44 104 LYS A CA 1
ATOM 818 C C . LYS A 1 104 ? -0.227 6.633 -18.280 1.00 90.44 104 LYS A C 1
ATOM 820 O O . LYS A 1 104 ? -1.140 6.208 -17.585 1.00 90.44 104 LYS A O 1
ATOM 825 N N . SER A 1 105 ? 0.816 5.893 -18.640 1.00 91.56 105 SER A N 1
ATOM 826 C CA . SER A 1 105 ? 1.074 4.583 -18.043 1.00 91.56 105 SER A CA 1
ATOM 827 C C . SER A 1 105 ? 1.933 4.772 -16.799 1.00 91.56 105 SER A C 1
ATOM 829 O O . SER A 1 105 ? 2.980 5.414 -16.873 1.00 91.56 105 SER A O 1
ATOM 831 N N . ILE A 1 106 ? 1.449 4.248 -15.684 1.00 93.12 106 ILE A N 1
ATOM 832 C CA . ILE A 1 106 ? 2.185 4.074 -14.440 1.00 93.12 106 ILE A CA 1
ATOM 833 C C . ILE A 1 106 ? 2.531 2.597 -14.380 1.00 93.12 106 ILE A C 1
ATOM 835 O O . ILE A 1 106 ? 1.664 1.759 -14.625 1.00 93.12 106 ILE A O 1
ATOM 839 N N . TYR A 1 107 ? 3.787 2.284 -14.104 1.00 94.25 107 TYR A N 1
ATOM 840 C CA . TYR A 1 107 ? 4.205 0.913 -13.889 1.00 94.25 107 TYR A CA 1
ATOM 841 C C . TYR A 1 107 ? 4.644 0.741 -12.442 1.00 94.25 107 TYR A C 1
ATOM 843 O O . TYR A 1 107 ? 5.186 1.660 -11.824 1.00 94.25 107 TYR A O 1
ATOM 851 N N . SER A 1 108 ? 4.391 -0.440 -11.907 1.00 90.56 108 SER A N 1
ATOM 852 C CA . SER A 1 108 ? 4.868 -0.863 -10.600 1.00 90.56 108 SER A CA 1
ATOM 853 C C . SER A 1 108 ? 5.417 -2.269 -10.738 1.00 90.56 108 SER A C 1
ATOM 855 O O . SER A 1 108 ? 4.864 -3.101 -11.453 1.00 90.56 108 SER A O 1
ATOM 857 N N . VAL A 1 109 ? 6.558 -2.521 -10.117 1.00 84.94 109 VAL A N 1
ATOM 858 C CA . VAL A 1 109 ? 7.178 -3.846 -10.136 1.00 84.94 109 VAL A CA 1
ATOM 859 C C . VAL A 1 109 ? 6.848 -4.501 -8.803 1.00 84.94 109 VAL A C 1
ATOM 861 O O . VAL A 1 109 ? 6.782 -3.806 -7.787 1.00 84.94 109 VAL A O 1
ATOM 864 N N . ALA A 1 110 ? 6.551 -5.799 -8.819 1.00 70.00 110 ALA A N 1
ATOM 865 C CA . ALA A 1 110 ? 6.259 -6.556 -7.610 1.00 70.00 110 ALA A CA 1
ATOM 866 C C . ALA A 1 110 ? 7.478 -6.518 -6.678 1.00 70.00 110 ALA A C 1
ATOM 868 O O . ALA A 1 110 ? 8.444 -7.255 -6.865 1.00 70.00 110 ALA A O 1
ATOM 869 N N . ARG A 1 111 ? 7.459 -5.593 -5.713 1.00 64.38 111 ARG A N 1
ATOM 870 C CA . ARG A 1 111 ? 8.255 -5.736 -4.499 1.00 64.38 111 ARG A CA 1
ATOM 871 C C . ARG A 1 111 ? 7.583 -6.831 -3.695 1.00 64.38 111 ARG A C 1
ATOM 873 O O . ARG A 1 111 ? 6.350 -6.890 -3.701 1.00 64.38 111 ARG A O 1
ATOM 880 N N . GLU A 1 112 ? 8.378 -7.645 -3.007 1.00 53.44 112 GLU A N 1
ATOM 881 C CA . GLU A 1 112 ? 7.837 -8.396 -1.883 1.00 53.44 112 GLU A CA 1
ATOM 882 C C . GLU A 1 112 ? 7.113 -7.342 -1.038 1.00 53.44 112 GLU A C 1
ATOM 884 O O . GLU A 1 112 ? 7.703 -6.338 -0.631 1.00 53.44 112 GLU A O 1
ATOM 889 N N . ALA A 1 113 ? 5.789 -7.457 -0.923 1.00 44.91 113 ALA A N 1
ATOM 890 C CA . ALA A 1 113 ? 5.140 -6.804 0.187 1.00 44.91 113 ALA A CA 1
ATOM 891 C C . ALA A 1 113 ? 5.802 -7.483 1.368 1.00 44.91 113 ALA A C 1
ATOM 893 O O . ALA A 1 113 ? 5.535 -8.666 1.578 1.00 44.91 113 ALA A O 1
ATOM 894 N N . ASP A 1 114 ? 6.734 -6.789 2.026 1.00 44.19 114 ASP A N 1
ATOM 895 C CA . ASP A 1 114 ? 7.343 -7.308 3.229 1.00 44.19 114 ASP A CA 1
ATOM 896 C C . ASP A 1 114 ? 6.194 -7.891 4.049 1.00 44.19 114 ASP A C 1
ATOM 898 O O . ASP A 1 114 ? 5.261 -7.173 4.439 1.00 44.19 114 ASP A O 1
ATOM 902 N N . GLU A 1 115 ? 6.227 -9.201 4.302 1.00 47.78 115 GLU A N 1
ATOM 903 C CA . GLU A 1 115 ? 5.299 -9.795 5.261 1.00 47.78 115 GLU A CA 1
ATOM 904 C C . GLU A 1 115 ? 5.504 -9.149 6.658 1.00 47.78 115 GLU A C 1
ATOM 906 O O . GLU A 1 115 ? 4.696 -9.358 7.561 1.00 47.78 115 GLU A O 1
ATOM 911 N N . GLY A 1 116 ? 6.504 -8.263 6.815 1.00 49.38 116 GLY A N 1
ATOM 912 C CA . GLY A 1 116 ? 6.499 -7.155 7.765 1.00 49.38 116 GLY A CA 1
ATOM 913 C C . GLY A 1 116 ? 6.885 -5.795 7.154 1.00 49.38 116 GLY A C 1
ATOM 914 O O . GLY A 1 116 ? 8.060 -5.515 6.996 1.00 49.38 116 GLY A O 1
ATOM 915 N N . GLU A 1 117 ? 5.902 -4.904 6.979 1.00 40.97 117 GLU A N 1
ATOM 916 C CA . GLU A 1 117 ? 6.053 -3.439 6.796 1.00 40.97 117 GLU A CA 1
ATOM 917 C C . GLU A 1 117 ? 5.941 -2.816 5.388 1.00 40.97 117 GLU A C 1
ATOM 919 O O . GLU A 1 117 ? 6.502 -1.760 5.116 1.00 40.97 117 GLU A O 1
ATOM 924 N N . ALA A 1 118 ? 4.925 -3.220 4.626 1.00 44.03 118 ALA A N 1
ATOM 925 C CA . ALA A 1 118 ? 3.973 -2.194 4.189 1.00 44.03 118 ALA A CA 1
ATOM 926 C C . ALA A 1 118 ? 2.935 -1.975 5.302 1.00 44.03 118 ALA A C 1
ATOM 928 O O . ALA A 1 118 ? 1.780 -2.390 5.188 1.00 44.03 118 ALA A O 1
ATOM 929 N N . LYS A 1 119 ? 3.319 -1.285 6.390 1.00 49.38 119 LYS A N 1
ATOM 930 C CA . LYS A 1 119 ? 2.346 -0.544 7.210 1.00 49.38 119 LYS A CA 1
ATOM 931 C C . LYS A 1 119 ? 1.778 0.547 6.310 1.00 49.38 119 LYS A C 1
ATOM 933 O O . LYS A 1 119 ? 2.192 1.704 6.359 1.00 49.38 119 LYS A O 1
ATOM 938 N N . GLY A 1 120 ? 0.860 0.168 5.422 1.00 56.75 120 GLY A N 1
ATOM 939 C CA . GLY A 1 120 ? -0.032 1.113 4.789 1.00 56.75 120 GLY A CA 1
ATOM 940 C C . GLY A 1 120 ? -0.700 1.836 5.938 1.00 56.75 120 GLY A C 1
ATOM 941 O O . GLY A 1 120 ? -1.505 1.223 6.635 1.00 56.75 120 GLY A O 1
ATOM 942 N N . THR A 1 121 ? -0.275 3.081 6.180 1.00 77.50 121 THR A N 1
ATOM 943 C CA . THR A 1 121 ? -0.758 3.902 7.288 1.00 77.50 121 THR A CA 1
ATOM 944 C C . THR A 1 121 ? -2.257 3.723 7.354 1.00 77.50 121 THR A C 1
ATOM 946 O O . THR A 1 121 ? -2.937 3.966 6.350 1.00 77.50 121 THR A O 1
ATOM 949 N N . MET A 1 122 ? -2.743 3.222 8.488 1.00 89.38 122 MET A N 1
ATOM 950 C CA . MET A 1 122 ? -4.115 2.764 8.622 1.00 89.38 122 MET A CA 1
ATOM 951 C C . MET A 1 122 ? -5.061 3.831 8.080 1.00 89.38 122 MET A C 1
ATOM 953 O O . MET A 1 122 ? -5.142 4.948 8.599 1.00 89.38 122 MET A O 1
ATOM 957 N N . THR A 1 123 ? -5.723 3.533 6.961 1.00 94.38 123 THR A N 1
ATOM 958 C CA . THR A 1 123 ? -6.562 4.542 6.318 1.00 94.38 123 THR A CA 1
ATOM 959 C C . THR A 1 123 ? -7.794 4.783 7.187 1.00 94.38 123 THR A C 1
ATOM 961 O O . THR A 1 123 ? -8.251 3.867 7.878 1.00 94.38 123 THR A O 1
ATOM 964 N N . PRO A 1 124 ? -8.406 5.981 7.151 1.00 96.00 124 PRO A N 1
ATOM 965 C CA . PRO A 1 124 ? -9.628 6.227 7.909 1.00 96.00 124 PRO A CA 1
ATOM 966 C C . PRO A 1 124 ? -10.735 5.199 7.634 1.00 96.00 124 PRO A C 1
ATOM 968 O O . PRO A 1 124 ? -11.477 4.846 8.544 1.00 96.00 124 PRO A O 1
ATOM 971 N N . GLN A 1 125 ? -10.817 4.693 6.399 1.00 94.19 125 GLN A N 1
ATOM 972 C CA . GLN A 1 125 ? -11.768 3.653 6.001 1.00 94.19 125 GLN A CA 1
ATOM 973 C C . GLN A 1 125 ? -11.497 2.339 6.734 1.00 94.19 125 GLN A C 1
ATOM 975 O O . GLN A 1 125 ? -12.409 1.798 7.349 1.00 94.19 125 GLN A O 1
ATOM 980 N N . MET A 1 126 ? -10.239 1.891 6.775 1.00 94.81 126 MET A N 1
ATOM 981 C CA . MET A 1 126 ? -9.852 0.675 7.497 1.00 94.81 126 MET A CA 1
ATOM 982 C C . MET A 1 126 ? -10.155 0.774 8.996 1.00 94.81 126 MET A C 1
ATOM 984 O O . MET A 1 126 ? -10.677 -0.174 9.578 1.00 94.81 126 MET A O 1
ATOM 988 N N . VAL A 1 127 ? -9.890 1.926 9.627 1.00 97.31 127 VAL A N 1
ATOM 989 C CA . VAL A 1 127 ? -10.236 2.146 11.045 1.00 97.31 127 VAL A CA 1
ATOM 990 C C . VAL A 1 127 ? -11.746 2.016 11.273 1.00 97.31 127 VAL A C 1
ATOM 992 O O . VAL A 1 127 ? -12.176 1.358 12.220 1.00 97.31 127 VAL A O 1
ATOM 995 N N . ILE A 1 128 ? -12.559 2.629 10.406 1.00 97.94 128 ILE A N 1
ATOM 996 C CA . ILE A 1 128 ? -14.025 2.577 10.496 1.00 97.94 128 ILE A CA 1
ATOM 997 C C . ILE A 1 128 ? -14.531 1.148 10.286 1.00 97.94 128 ILE A C 1
ATOM 999 O O . ILE A 1 128 ? -15.399 0.695 11.030 1.00 97.94 128 ILE A O 1
ATOM 1003 N N . GLU A 1 129 ? -13.980 0.417 9.321 1.00 96.62 129 GLU A N 1
ATOM 1004 C CA . GLU A 1 129 ? -14.333 -0.980 9.069 1.00 96.62 129 GLU A CA 1
ATOM 1005 C C . GLU A 1 129 ? -13.986 -1.887 10.250 1.00 96.62 129 GLU A C 1
ATOM 1007 O O . GLU A 1 129 ? -14.807 -2.721 10.633 1.00 96.62 129 GLU A O 1
ATOM 1012 N N . LEU A 1 130 ? -12.813 -1.708 10.870 1.00 97.50 130 LEU A N 1
ATOM 1013 C CA . LEU A 1 130 ? -12.453 -2.445 12.083 1.00 97.50 130 LEU A CA 1
ATOM 1014 C C . LEU A 1 130 ? -13.416 -2.147 13.229 1.00 97.50 130 LEU A C 1
ATOM 1016 O O . LEU A 1 130 ? -13.867 -3.076 13.898 1.00 97.50 130 LEU A O 1
ATOM 1020 N N . PHE A 1 131 ? -13.773 -0.876 13.423 1.00 98.38 131 PHE A N 1
ATOM 1021 C CA . PHE A 1 131 ? -14.777 -0.499 14.412 1.00 98.38 131 PHE A CA 1
ATOM 1022 C C . PHE A 1 131 ? -16.121 -1.178 14.130 1.00 98.38 131 PHE A C 1
ATOM 1024 O O . PHE A 1 131 ? -16.705 -1.756 15.039 1.00 98.38 131 PHE A O 1
ATOM 1031 N N . CYS A 1 132 ? -16.597 -1.165 12.881 1.00 97.81 132 CYS A N 1
ATOM 1032 C CA . CYS A 1 132 ? -17.872 -1.781 12.510 1.00 97.81 132 CYS A CA 1
ATOM 1033 C C . CYS A 1 132 ? -17.868 -3.297 12.730 1.00 97.81 132 CYS A C 1
ATOM 1035 O O . CYS A 1 132 ? -18.834 -3.824 13.273 1.00 97.81 132 CYS A O 1
ATOM 1037 N N . LYS A 1 133 ? -16.777 -3.984 12.367 1.00 97.88 133 LYS A N 1
ATOM 1038 C CA . LYS A 1 133 ? -16.614 -5.429 12.596 1.00 97.88 133 LYS A CA 1
ATOM 1039 C C . LYS A 1 133 ? -16.622 -5.768 14.086 1.00 97.88 133 LYS A C 1
ATOM 1041 O O . LYS A 1 133 ? -17.321 -6.688 14.502 1.00 97.88 133 LYS A O 1
ATOM 1046 N N . ALA A 1 134 ? -15.870 -5.019 14.895 1.00 97.69 134 ALA A N 1
ATOM 1047 C CA . ALA A 1 134 ? -15.850 -5.207 16.343 1.00 97.69 134 ALA A CA 1
ATOM 1048 C C . ALA A 1 134 ? -17.229 -4.919 16.964 1.00 97.69 134 ALA A C 1
ATOM 1050 O O . ALA A 1 134 ? -17.706 -5.686 17.797 1.00 97.69 134 ALA A O 1
ATOM 1051 N N . PHE A 1 135 ? -17.898 -3.857 16.513 1.00 98.38 135 PHE A N 1
ATOM 1052 C CA . PHE A 1 135 ? -19.234 -3.480 16.963 1.00 98.38 135 PHE A CA 1
ATOM 1053 C C . PHE A 1 135 ? -20.284 -4.548 16.628 1.00 98.38 135 PHE A C 1
ATOM 1055 O O . PHE A 1 135 ? -21.045 -4.947 17.504 1.00 98.38 135 PHE A O 1
ATOM 1062 N N . GLU A 1 136 ? -20.320 -5.040 15.388 1.00 98.12 136 GLU A N 1
ATOM 1063 C CA . GLU A 1 136 ? -21.263 -6.083 14.967 1.00 98.12 136 GLU A CA 1
ATOM 1064 C C . GLU A 1 136 ? -21.056 -7.371 15.767 1.00 98.12 136 GLU A C 1
ATOM 1066 O O . GLU A 1 136 ? -22.030 -7.986 16.191 1.00 98.12 136 GLU A O 1
ATOM 1071 N N . LYS A 1 137 ? -19.800 -7.727 16.062 1.00 97.88 137 LYS A N 1
ATOM 1072 C CA . LYS A 1 137 ? -19.464 -8.881 16.901 1.00 97.88 137 LYS A CA 1
ATOM 1073 C C . LYS A 1 137 ? -19.983 -8.749 18.340 1.00 97.88 137 LYS A C 1
ATOM 1075 O O . LYS A 1 137 ? -20.512 -9.718 18.871 1.00 97.88 137 LYS A O 1
ATOM 1080 N N . GLU A 1 138 ? -19.825 -7.585 18.970 1.00 98.06 138 GLU A N 1
ATOM 1081 C CA . GLU A 1 138 ? -20.197 -7.376 20.383 1.00 98.06 138 GLU A CA 1
ATOM 1082 C C . GLU A 1 138 ? -21.701 -7.118 20.574 1.00 98.06 138 GLU A C 1
ATOM 1084 O O . GLU A 1 138 ? -22.301 -7.570 21.547 1.00 98.06 138 GLU A O 1
ATOM 1089 N N . TYR A 1 139 ? -22.329 -6.395 19.644 1.00 97.25 139 TYR A N 1
ATOM 1090 C CA . TYR A 1 139 ? -23.718 -5.936 19.768 1.00 97.25 139 TYR A CA 1
ATOM 1091 C C . TYR A 1 139 ? -24.703 -6.683 18.864 1.00 97.25 139 TYR A C 1
ATOM 1093 O O . TYR A 1 139 ? -25.901 -6.391 18.901 1.00 97.25 139 TYR A O 1
ATOM 1101 N N . ASN A 1 140 ? -24.223 -7.615 18.034 1.00 97.81 140 ASN A N 1
ATOM 1102 C CA . ASN A 1 140 ? -25.019 -8.369 17.060 1.00 97.81 140 ASN A CA 1
ATOM 1103 C C . ASN A 1 140 ? -25.914 -7.467 16.182 1.00 97.81 140 ASN A C 1
ATOM 1105 O O . ASN A 1 140 ? -27.046 -7.808 15.850 1.00 97.81 140 ASN A O 1
ATOM 1109 N N . THR A 1 141 ? -25.436 -6.257 15.877 1.00 97.38 141 THR A N 1
ATOM 1110 C CA . THR A 1 141 ? -26.156 -5.229 15.115 1.00 97.38 141 THR A CA 1
ATOM 1111 C C . THR A 1 141 ? -25.160 -4.449 14.267 1.00 97.38 141 THR A C 1
ATOM 1113 O O . THR A 1 141 ? -24.082 -4.095 14.742 1.00 97.38 141 THR A O 1
ATOM 1116 N N . LYS A 1 142 ? -25.517 -4.136 13.018 1.00 98.19 142 LYS A N 1
ATOM 1117 C CA . LYS A 1 142 ? -24.658 -3.355 12.117 1.00 98.19 142 LYS A CA 1
ATOM 1118 C C . LYS A 1 142 ? -24.610 -1.884 12.524 1.00 98.19 142 LYS A C 1
ATOM 1120 O O . LYS A 1 142 ? -25.647 -1.259 12.742 1.00 98.19 142 LYS A O 1
ATOM 1125 N N . TYR A 1 143 ? -23.410 -1.311 12.569 1.00 98.19 143 TYR A N 1
ATOM 1126 C CA . TYR A 1 143 ? -23.230 0.117 12.821 1.00 98.19 143 TYR A CA 1
ATOM 1127 C C . TYR A 1 143 ? -23.533 0.940 11.557 1.00 98.19 143 TYR A C 1
ATOM 1129 O O . TYR A 1 143 ? -22.995 0.667 10.485 1.00 98.19 143 TYR A O 1
ATOM 1137 N N . ASN A 1 144 ? -24.372 1.974 11.677 1.00 97.88 144 ASN A N 1
ATOM 1138 C CA . ASN A 1 144 ? -24.688 2.874 10.566 1.00 97.88 144 ASN A CA 1
ATOM 1139 C C . ASN A 1 144 ? -23.633 3.989 10.442 1.00 97.88 144 ASN A C 1
ATOM 1141 O O . ASN A 1 144 ? -23.669 4.982 11.175 1.00 97.88 144 ASN A O 1
ATOM 1145 N N . VAL A 1 145 ? -22.688 3.816 9.517 1.00 98.12 145 VAL A N 1
ATOM 1146 C CA . VAL A 1 145 ? -21.587 4.760 9.275 1.00 98.12 145 VAL A CA 1
ATOM 1147 C C . VAL A 1 145 ? -22.078 5.997 8.524 1.00 98.12 145 VAL A C 1
ATOM 1149 O O . VAL A 1 145 ? -22.652 5.895 7.442 1.00 98.12 145 VAL A O 1
ATOM 1152 N N . VAL A 1 146 ? -21.757 7.188 9.038 1.00 97.75 146 VAL A N 1
ATOM 1153 C CA . VAL A 1 146 ? -21.973 8.456 8.327 1.00 97.75 146 VAL A CA 1
ATOM 1154 C C . VAL A 1 146 ? -20.626 8.952 7.816 1.00 97.75 146 VAL A C 1
ATOM 1156 O O . VAL A 1 146 ? -19.938 9.718 8.490 1.00 97.75 146 VAL A O 1
ATOM 1159 N N . TRP A 1 147 ? -20.239 8.524 6.611 1.00 94.69 147 TRP A N 1
ATOM 1160 C CA . TRP A 1 147 ? -18.886 8.722 6.068 1.00 94.69 147 TRP A CA 1
ATOM 1161 C C . TRP A 1 147 ? -18.379 10.168 6.148 1.00 94.69 147 TRP A C 1
ATOM 1163 O O . TRP A 1 147 ? -17.248 10.394 6.575 1.00 94.69 147 TRP A O 1
ATOM 1173 N N . GLN A 1 148 ? -19.208 11.160 5.813 1.00 92.38 148 GLN A N 1
ATOM 1174 C CA . GLN A 1 148 ? -18.819 12.577 5.882 1.00 92.38 148 GLN A CA 1
ATOM 1175 C C . GLN A 1 148 ? -18.497 13.045 7.310 1.00 92.38 148 GLN A C 1
ATOM 1177 O O . GLN A 1 148 ? -17.580 13.841 7.515 1.00 92.38 148 GLN A O 1
ATOM 1182 N N . ARG A 1 149 ? -19.237 12.542 8.303 1.00 96.25 149 ARG A N 1
ATOM 1183 C CA . ARG A 1 149 ? -19.096 12.919 9.713 1.00 96.25 149 ARG A CA 1
ATOM 1184 C C . ARG A 1 149 ? -17.977 12.138 10.398 1.00 96.25 149 ARG A C 1
ATOM 1186 O O . ARG A 1 149 ? -17.205 12.726 11.150 1.00 96.25 149 ARG A O 1
ATOM 1193 N N . ASP A 1 150 ? -17.886 10.840 10.129 1.00 97.69 150 ASP A N 1
ATOM 1194 C CA . ASP A 1 150 ? -17.067 9.905 10.904 1.00 97.69 150 ASP A CA 1
ATOM 1195 C C . ASP A 1 150 ? -15.612 9.839 10.390 1.00 97.69 150 ASP A C 1
ATOM 1197 O O . ASP A 1 150 ? -14.681 9.660 11.174 1.00 97.69 150 ASP A O 1
ATOM 1201 N N . THR A 1 151 ? -15.373 10.096 9.097 1.00 96.88 151 THR A N 1
ATOM 1202 C CA . THR A 1 151 ? -14.024 10.031 8.490 1.00 96.88 151 THR A CA 1
ATOM 1203 C C . THR A 1 151 ? -13.071 11.098 9.035 1.00 96.88 151 THR A C 1
ATOM 1205 O O . THR A 1 151 ? -11.895 10.826 9.294 1.00 96.88 151 THR A O 1
ATOM 1208 N N . ARG A 1 152 ? -13.549 12.339 9.208 1.00 96.38 152 ARG A N 1
ATOM 1209 C CA . ARG A 1 152 ? -12.690 13.465 9.610 1.00 96.38 152 ARG A CA 1
ATOM 1210 C C . ARG A 1 152 ? -12.111 13.281 11.025 1.00 96.38 152 ARG A C 1
ATOM 1212 O O . ARG A 1 152 ? -10.894 13.412 11.141 1.00 96.38 152 ARG A O 1
ATOM 1219 N N . PRO A 1 153 ? -12.897 12.956 12.073 1.00 97.56 153 PRO A N 1
ATOM 1220 C CA . PRO A 1 153 ? -12.370 12.686 13.413 1.00 97.56 153 PRO A CA 1
ATOM 1221 C C . PRO A 1 153 ? -11.374 11.527 13.459 1.00 97.56 153 PRO A C 1
ATOM 1223 O O . PRO A 1 153 ? -10.362 11.638 14.142 1.00 97.56 153 PRO A O 1
ATOM 1226 N N . VAL A 1 154 ? -11.615 10.451 12.705 1.00 97.88 154 VAL A N 1
ATOM 1227 C CA . VAL A 1 154 ? -10.684 9.317 12.619 1.00 97.88 154 VAL A CA 1
ATOM 1228 C C . VAL A 1 154 ? -9.326 9.779 12.094 1.00 97.88 154 VAL A C 1
ATOM 1230 O O . VAL A 1 154 ? -8.299 9.536 12.727 1.00 97.88 154 VAL A O 1
ATOM 1233 N N . LYS A 1 155 ? -9.320 10.534 10.988 1.00 95.50 155 LYS A N 1
ATOM 1234 C CA . LYS A 1 155 ? -8.090 11.079 10.404 1.00 95.50 155 L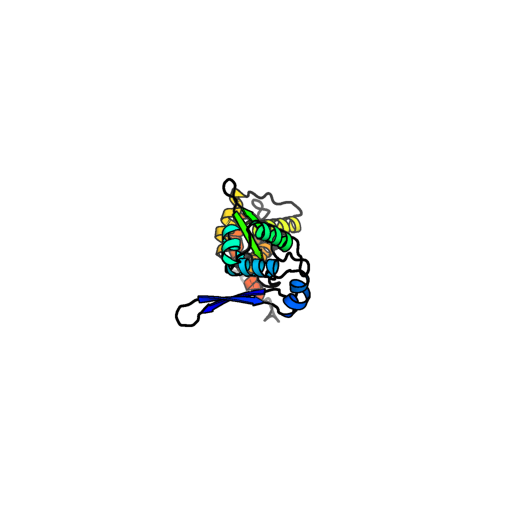YS A CA 1
ATOM 1235 C C . LYS A 1 155 ? -7.369 12.040 11.350 1.00 95.50 155 LYS A C 1
ATOM 1237 O O . LYS A 1 155 ? -6.156 11.952 11.505 1.00 95.50 155 LYS A O 1
ATOM 1242 N N . THR A 1 156 ? -8.087 12.990 11.949 1.00 95.56 156 THR A N 1
ATOM 1243 C CA . THR A 1 156 ? -7.449 14.084 12.697 1.00 95.56 156 THR A CA 1
ATOM 1244 C C . THR A 1 156 ? -7.135 13.751 14.148 1.00 95.56 156 THR A C 1
ATOM 1246 O O . THR A 1 156 ? -6.247 14.390 14.708 1.00 95.56 156 THR A O 1
ATOM 1249 N N . LYS A 1 157 ? -7.854 12.805 14.766 1.00 97.25 157 LYS A N 1
ATOM 1250 C CA . LYS A 1 157 ? -7.727 12.494 16.197 1.00 97.25 157 LYS A CA 1
ATOM 1251 C C . LYS A 1 157 ? -7.178 11.106 16.495 1.00 97.25 157 LYS A C 1
ATOM 1253 O O . LYS A 1 157 ? -6.502 10.977 17.507 1.00 97.25 157 LYS A O 1
ATOM 1258 N N . LEU A 1 158 ? -7.457 10.097 15.665 1.00 96.50 158 LEU A N 1
ATOM 1259 C CA . LEU A 1 158 ? -6.896 8.760 15.874 1.00 96.50 158 LEU A CA 1
ATOM 1260 C C . LEU A 1 158 ? -5.573 8.601 15.134 1.00 96.50 158 LEU A C 1
ATOM 1262 O O . LEU A 1 158 ? -4.527 8.588 15.769 1.00 96.50 158 LEU A O 1
ATOM 1266 N N . ILE A 1 159 ? -5.613 8.601 13.802 1.00 95.75 159 ILE A N 1
ATOM 1267 C CA . ILE A 1 159 ? -4.436 8.326 12.956 1.00 95.75 159 ILE A CA 1
ATOM 1268 C C . ILE A 1 159 ? -3.292 9.313 13.220 1.00 95.75 159 ILE A C 1
ATOM 1270 O O . ILE A 1 159 ? -2.125 8.954 13.150 1.00 95.75 159 ILE A O 1
ATOM 1274 N N . LYS A 1 160 ? -3.609 10.569 13.554 1.00 94.00 160 LYS A N 1
ATOM 1275 C CA . LYS A 1 160 ? -2.590 11.578 13.869 1.00 94.00 160 LYS A CA 1
ATOM 1276 C C . LYS A 1 160 ? -1.875 11.338 15.210 1.00 94.00 160 LYS A C 1
ATOM 1278 O O . LYS A 1 160 ? -0.749 11.798 15.363 1.00 94.00 160 LYS A O 1
ATOM 1283 N N . ASN A 1 161 ? -2.533 10.703 16.182 1.00 96.00 161 ASN A N 1
ATOM 1284 C CA . ASN A 1 161 ? -2.074 10.673 17.578 1.00 96.00 161 ASN A CA 1
ATOM 1285 C C . ASN A 1 161 ? -1.705 9.276 18.091 1.00 96.00 161 ASN A C 1
ATOM 1287 O O . ASN A 1 161 ? -1.135 9.183 19.174 1.00 96.00 161 ASN A O 1
ATOM 1291 N N . TYR A 1 162 ? -2.053 8.219 17.361 1.00 96.00 162 TYR A N 1
ATOM 1292 C CA . TYR A 1 162 ? -1.851 6.838 17.782 1.00 96.00 162 TYR A CA 1
ATOM 1293 C C . TYR A 1 162 ? -1.289 6.011 16.631 1.00 96.00 162 TYR A C 1
ATOM 1295 O O . TYR A 1 162 ? -1.613 6.245 15.467 1.00 96.00 162 TYR A O 1
ATOM 1303 N N . THR A 1 163 ? -0.465 5.032 16.981 1.00 94.56 163 THR A N 1
ATOM 1304 C CA . THR A 1 163 ? 0.028 4.007 16.058 1.00 94.56 163 THR A CA 1
ATOM 1305 C C . THR A 1 163 ? -1.087 3.034 15.666 1.00 94.56 163 THR A C 1
ATOM 1307 O O . THR A 1 163 ? -2.090 2.901 16.370 1.00 94.56 163 THR A O 1
ATOM 1310 N N . ASP A 1 164 ? -0.918 2.318 14.555 1.00 94.31 164 ASP A N 1
ATOM 1311 C CA . ASP A 1 164 ? -1.918 1.365 14.054 1.00 94.31 164 ASP A CA 1
ATOM 1312 C C . ASP A 1 164 ? -2.306 0.305 15.105 1.00 94.31 164 ASP A C 1
ATOM 1314 O O . ASP A 1 164 ? -3.479 -0.054 15.233 1.00 94.31 164 ASP A O 1
ATOM 1318 N N . ASP A 1 165 ? -1.344 -0.162 15.904 1.00 94.50 165 ASP A N 1
ATOM 1319 C CA . ASP A 1 165 ? -1.587 -1.159 16.951 1.00 94.50 165 ASP A CA 1
ATOM 1320 C C . ASP A 1 165 ? -2.300 -0.559 18.172 1.00 94.50 165 ASP A C 1
ATOM 1322 O O . ASP A 1 165 ? -3.206 -1.181 18.737 1.00 94.50 165 ASP A O 1
ATOM 1326 N N .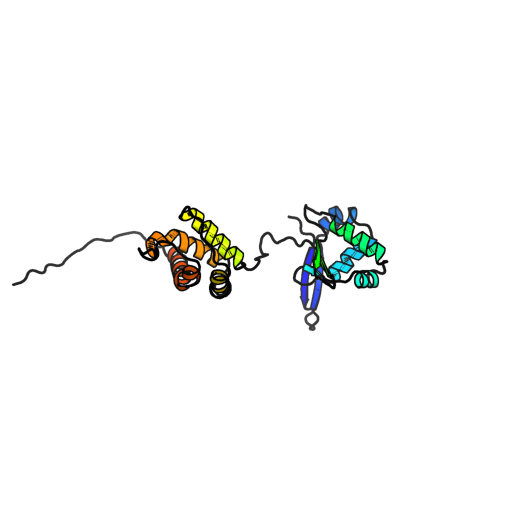 GLU A 1 166 ? -1.990 0.690 18.532 1.00 96.00 166 GLU A N 1
ATOM 1327 C CA . GLU A 1 166 ? -2.754 1.431 19.540 1.00 96.00 166 GLU A CA 1
ATOM 1328 C C . GLU A 1 166 ? -4.194 1.676 19.080 1.00 96.00 166 GLU A C 1
ATOM 1330 O O . GLU A 1 166 ? -5.115 1.533 19.879 1.00 96.00 166 GLU A O 1
ATOM 1335 N N . ILE A 1 167 ? -4.430 1.981 17.799 1.00 97.75 167 ILE A N 1
ATOM 1336 C CA . ILE A 1 167 ? -5.786 2.172 17.259 1.00 97.75 167 ILE A CA 1
ATOM 1337 C C . ILE A 1 167 ? -6.598 0.877 17.353 1.00 97.75 167 ILE A C 1
ATOM 1339 O O . ILE A 1 167 ? -7.748 0.917 17.798 1.00 97.75 167 ILE A O 1
ATOM 1343 N N . LYS A 1 168 ? -6.016 -0.272 16.981 1.00 97.06 168 LYS A N 1
ATOM 1344 C CA . LYS A 1 168 ? -6.666 -1.586 17.149 1.00 97.06 168 LYS A CA 1
ATOM 1345 C C . LYS A 1 168 ? -7.019 -1.840 18.618 1.00 97.06 168 LYS A C 1
ATOM 1347 O O . LYS A 1 168 ? -8.162 -2.181 18.918 1.00 97.06 168 LYS A O 1
ATOM 1352 N N . THR A 1 169 ? -6.070 -1.582 19.518 1.00 97.12 169 THR A N 1
ATOM 1353 C CA . THR A 1 169 ? -6.246 -1.735 20.971 1.00 97.12 169 THR A CA 1
ATOM 1354 C C . THR A 1 169 ? -7.348 -0.816 21.509 1.00 97.12 169 THR A C 1
ATOM 1356 O O . THR A 1 169 ? -8.197 -1.244 22.290 1.00 97.12 169 THR A O 1
ATOM 1359 N N . ILE A 1 170 ? -7.390 0.445 21.061 1.00 98.00 170 ILE A N 1
ATOM 1360 C CA . ILE A 1 170 ? -8.440 1.407 21.418 1.00 98.00 170 ILE A CA 1
ATOM 1361 C C . ILE A 1 170 ? -9.806 0.882 20.982 1.00 98.00 170 ILE A C 1
ATOM 1363 O O . ILE A 1 170 ? -10.726 0.885 21.795 1.00 98.00 170 ILE A O 1
ATOM 1367 N N . ILE A 1 171 ? -9.951 0.431 19.731 1.00 98.44 171 ILE A N 1
ATOM 1368 C CA . ILE A 1 171 ? -11.225 -0.094 19.217 1.00 98.44 171 ILE A CA 1
ATOM 1369 C C . ILE A 1 171 ? -11.687 -1.280 20.069 1.00 98.44 171 ILE A C 1
ATOM 1371 O O . ILE A 1 171 ? -12.830 -1.295 20.522 1.00 98.44 171 ILE A O 1
ATOM 1375 N N . GLU A 1 172 ? -10.803 -2.243 20.322 1.00 98.12 172 GLU A N 1
ATOM 1376 C CA . GLU A 1 172 ? -11.121 -3.443 21.097 1.00 98.12 172 GLU A CA 1
ATOM 1377 C C . GLU A 1 172 ? -11.570 -3.108 22.525 1.00 98.12 172 GLU A C 1
ATOM 1379 O O . GLU A 1 172 ? -12.639 -3.546 22.960 1.00 98.12 172 GLU A O 1
ATOM 1384 N N . ILE A 1 173 ? -10.805 -2.280 23.244 1.00 98.00 173 ILE A N 1
ATOM 1385 C CA . ILE A 1 173 ? -11.143 -1.866 24.612 1.00 98.00 173 ILE A CA 1
ATOM 1386 C C . ILE A 1 173 ? -12.438 -1.056 24.626 1.00 98.00 173 ILE A C 1
ATOM 1388 O O . ILE A 1 173 ? -13.292 -1.289 25.483 1.00 98.00 173 ILE A O 1
ATOM 1392 N N . VAL A 1 174 ? -12.601 -0.110 23.693 1.00 98.31 174 VAL A N 1
ATOM 1393 C CA . VAL A 1 174 ? -13.808 0.718 23.625 1.00 98.31 174 VAL A CA 1
ATOM 1394 C C . VAL A 1 174 ? -15.030 -0.160 23.435 1.00 98.31 174 VAL A C 1
ATOM 1396 O O . VAL A 1 174 ? -15.958 -0.022 24.218 1.00 98.31 174 VAL A O 1
ATOM 1399 N N . ILE A 1 175 ? -15.029 -1.076 22.467 1.00 98.50 175 ILE A N 1
ATOM 1400 C CA . ILE A 1 175 ? -16.181 -1.939 22.187 1.00 98.50 175 ILE A CA 1
ATOM 1401 C C . ILE A 1 175 ? -16.475 -2.886 23.360 1.00 98.50 175 ILE A C 1
ATOM 1403 O O . ILE A 1 175 ? -17.591 -2.888 23.875 1.00 98.50 175 ILE A O 1
ATOM 1407 N N . THR A 1 176 ? -15.477 -3.633 23.836 1.00 98.00 176 THR A N 1
ATOM 1408 C CA . THR A 1 176 ? -15.679 -4.690 24.849 1.00 98.00 176 THR A CA 1
ATOM 1409 C C . THR A 1 176 ? -16.006 -4.152 26.247 1.00 98.00 176 THR A C 1
ATOM 1411 O O . THR A 1 176 ? -16.711 -4.796 27.026 1.00 98.00 176 THR A O 1
ATOM 1414 N N . GLN A 1 177 ? -15.509 -2.961 26.602 1.00 97.69 177 GLN A N 1
ATOM 1415 C CA . GLN A 1 177 ? -15.697 -2.388 27.941 1.00 97.69 177 GLN A CA 1
ATOM 1416 C C . GLN A 1 177 ? -16.808 -1.333 28.003 1.00 97.69 177 GLN A C 1
ATOM 1418 O O . GLN A 1 177 ? -17.180 -0.925 29.108 1.00 97.69 177 GLN A O 1
ATOM 1423 N N . TYR A 1 178 ? -17.380 -0.906 26.867 1.00 98.25 178 TYR A N 1
ATOM 1424 C CA . TYR A 1 178 ? -18.351 0.194 26.845 1.00 98.25 178 TYR A CA 1
ATOM 1425 C C . TYR A 1 178 ? -19.535 -0.038 27.767 1.00 98.25 178 TYR A C 1
ATOM 1427 O O . TYR A 1 178 ? -19.841 0.808 28.608 1.00 98.25 178 TYR A O 1
ATOM 1435 N N . LYS A 1 179 ? -20.167 -1.210 27.655 1.00 97.69 179 LYS A N 1
ATOM 1436 C CA . LYS A 1 179 ? -21.367 -1.543 28.429 1.00 97.69 179 LYS A CA 1
ATOM 1437 C C . LYS A 1 179 ? -21.121 -1.489 29.938 1.00 97.69 179 LYS A C 1
ATOM 1439 O O . LYS A 1 179 ? -22.013 -1.112 30.686 1.00 97.69 179 LYS A O 1
ATOM 1444 N N . LYS A 1 180 ? -19.907 -1.840 30.371 1.00 97.81 180 LYS A N 1
ATOM 1445 C CA . LYS A 1 180 ? -19.520 -1.898 31.785 1.00 97.81 180 LYS A CA 1
ATOM 1446 C C . LYS A 1 180 ? -19.104 -0.538 32.343 1.00 97.81 180 LYS A C 1
ATOM 1448 O O . LYS A 1 180 ? -19.354 -0.272 33.511 1.00 97.81 180 LYS A O 1
ATOM 1453 N N . ARG A 1 181 ? -18.433 0.297 31.541 1.00 97.12 181 ARG A N 1
ATOM 1454 C CA . ARG A 1 181 ? -17.749 1.508 32.037 1.00 97.12 181 ARG A CA 1
ATOM 1455 C C . ARG A 1 181 ? -18.392 2.823 31.623 1.00 97.12 181 ARG A C 1
ATOM 1457 O O . ARG A 1 181 ? -18.306 3.790 32.371 1.00 97.12 181 ARG A O 1
ATOM 1464 N N . TRP A 1 182 ? -18.964 2.882 30.426 1.00 97.75 182 TRP A N 1
ATOM 1465 C CA . TRP A 1 182 ? -19.318 4.151 29.780 1.00 97.75 182 TRP A CA 1
ATOM 1466 C C . TRP A 1 182 ? -20.763 4.208 29.283 1.00 97.75 182 TRP A C 1
ATOM 1468 O O . TRP A 1 182 ? -21.227 5.277 28.890 1.00 97.75 182 TRP A O 1
ATOM 1478 N N . SER A 1 183 ? -21.477 3.083 29.305 1.00 97.50 183 SER A N 1
ATOM 1479 C CA . SER A 1 183 ? -22.881 3.021 28.918 1.00 97.50 183 SER A CA 1
ATOM 1480 C C . SER A 1 183 ? -23.757 3.810 29.886 1.00 97.50 183 SER A C 1
ATOM 1482 O O . SER A 1 183 ? -23.608 3.741 31.104 1.00 97.50 183 SER A O 1
ATOM 1484 N N . SER A 1 184 ? -24.724 4.526 29.325 1.00 97.31 184 SER A N 1
ATOM 1485 C CA . SER A 1 184 ? -25.768 5.237 30.064 1.00 97.31 184 SER A CA 1
ATOM 1486 C C . SER A 1 184 ? -27.118 5.024 29.375 1.00 97.31 184 SER A C 1
ATOM 1488 O O . SER A 1 184 ? -27.134 4.682 28.191 1.00 97.31 184 SER A O 1
ATOM 1490 N N . PRO A 1 185 ? -28.261 5.281 30.040 1.00 97.88 185 PRO A N 1
ATOM 1491 C CA . PRO A 1 185 ? -29.571 5.166 29.392 1.00 97.88 185 PRO A CA 1
ATOM 1492 C C . PRO A 1 185 ? -29.706 6.017 28.118 1.00 97.88 185 PRO A C 1
ATOM 1494 O O . PRO A 1 185 ? -30.387 5.623 27.178 1.00 97.88 185 PRO A O 1
ATOM 1497 N N . LYS A 1 186 ? -29.021 7.170 28.061 1.00 97.38 186 LYS A N 1
ATOM 1498 C CA . LYS A 1 186 ? -29.013 8.068 26.894 1.00 97.38 186 LYS A CA 1
ATOM 1499 C C . LYS A 1 186 ? -28.070 7.603 25.777 1.00 97.38 186 LYS A C 1
ATOM 1501 O O . LYS A 1 186 ? -28.320 7.891 24.611 1.00 97.38 186 LYS A O 1
ATOM 1506 N N . PHE A 1 187 ? -26.989 6.911 26.127 1.00 96.88 187 PHE A N 1
ATOM 1507 C CA . PHE A 1 187 ? -25.965 6.432 25.197 1.00 96.88 187 PHE A CA 1
ATOM 1508 C C . PHE A 1 187 ? -25.645 4.963 25.508 1.00 96.88 187 PHE A C 1
ATOM 1510 O O . PHE A 1 187 ? -24.685 4.684 26.231 1.00 96.88 187 PHE A O 1
ATOM 1517 N N . PRO A 1 188 ? -26.468 4.020 25.014 1.00 97.56 188 PRO A N 1
ATOM 1518 C CA . PRO A 1 188 ? -26.317 2.598 25.329 1.00 97.56 188 PRO A CA 1
ATOM 1519 C C . PRO A 1 188 ? -25.175 1.922 24.553 1.00 97.56 188 PRO A C 1
ATOM 1521 O O . PRO A 1 188 ? -24.690 0.867 24.957 1.00 97.56 188 PRO A O 1
ATOM 1524 N N . THR A 1 189 ? -24.732 2.519 23.442 1.00 98.00 189 THR A N 1
ATOM 1525 C CA . THR A 1 189 ? -23.715 1.958 22.542 1.00 98.00 189 THR A CA 1
ATOM 1526 C C . THR A 1 189 ? -22.639 2.987 22.188 1.00 98.00 189 THR A C 1
ATOM 1528 O O . THR A 1 189 ? -22.953 4.177 22.059 1.00 98.00 189 THR A O 1
ATOM 1531 N N . PRO A 1 190 ? -21.383 2.560 21.965 1.00 98.25 190 PRO A N 1
ATOM 1532 C CA . PRO A 1 190 ? -20.315 3.458 21.550 1.00 98.25 190 PRO A CA 1
ATOM 1533 C C . PRO A 1 190 ? -20.577 4.017 20.149 1.00 98.25 190 PRO A C 1
ATOM 1535 O O . PRO A 1 190 ? -21.186 3.372 19.299 1.00 98.25 190 PRO A O 1
ATOM 1538 N N . THR A 1 191 ? -20.063 5.219 19.891 1.00 98.38 191 THR A N 1
ATOM 1539 C CA . THR A 1 191 ? -20.062 5.841 18.558 1.00 98.38 191 THR A CA 1
ATOM 1540 C C . THR A 1 191 ? -18.637 6.174 18.143 1.00 98.38 191 THR A C 1
ATOM 1542 O O . THR A 1 191 ? -17.791 6.451 18.999 1.00 98.38 191 THR A O 1
ATOM 1545 N N . ILE A 1 192 ? -18.373 6.216 16.834 1.00 98.38 192 ILE A N 1
ATOM 1546 C CA . ILE A 1 192 ? -17.048 6.571 16.296 1.00 98.38 192 ILE A CA 1
ATOM 1547 C C . ILE A 1 192 ? -16.608 7.955 16.799 1.00 98.38 192 ILE A C 1
ATOM 1549 O O . ILE A 1 192 ? -15.473 8.127 17.234 1.00 98.38 192 ILE A O 1
ATOM 1553 N N . THR A 1 193 ? -17.517 8.933 16.838 1.00 97.38 193 THR A N 1
ATOM 1554 C CA . THR A 1 193 ? -17.217 10.285 17.338 1.00 97.38 193 THR A CA 1
ATOM 1555 C C . THR A 1 193 ? -16.790 10.290 18.807 1.00 97.38 193 THR A C 1
ATOM 1557 O O . THR A 1 193 ? -15.855 11.009 19.163 1.00 97.38 193 THR A O 1
ATOM 1560 N N . ALA A 1 194 ? -17.452 9.497 19.659 1.00 97.75 194 ALA A N 1
ATOM 1561 C CA . ALA A 1 194 ? -17.068 9.364 21.062 1.00 97.75 194 ALA A CA 1
ATOM 1562 C C . ALA A 1 194 ? -15.722 8.637 21.201 1.00 97.75 194 ALA A C 1
ATOM 1564 O O . ALA A 1 194 ? -14.879 9.087 21.979 1.00 97.75 194 ALA A O 1
ATOM 1565 N N . MET A 1 195 ? -15.505 7.574 20.408 1.00 98.25 195 MET A N 1
ATOM 1566 C CA . MET A 1 195 ? -14.252 6.811 20.354 1.00 98.25 195 MET A CA 1
ATOM 1567 C C . MET A 1 195 ? -13.064 7.714 20.014 1.00 98.25 195 MET A C 1
ATOM 1569 O O . MET A 1 195 ? -12.092 7.744 20.758 1.00 98.25 195 MET A O 1
ATOM 1573 N N . CYS A 1 196 ? -13.164 8.504 18.942 1.00 97.94 196 CYS A N 1
ATOM 1574 C CA . CYS A 1 196 ? -12.127 9.458 18.539 1.00 97.94 196 CYS A CA 1
ATOM 1575 C C . CYS A 1 196 ? -11.967 10.645 19.510 1.00 97.94 196 CYS A C 1
ATOM 1577 O O . CYS A 1 196 ? -11.127 11.512 19.278 1.00 97.94 196 CYS A O 1
ATOM 1579 N N . GLY A 1 197 ? -12.836 10.768 20.516 1.00 97.00 197 GLY A N 1
ATOM 1580 C CA . GLY A 1 197 ? -12.835 11.832 21.511 1.00 97.00 197 GLY A CA 1
ATOM 1581 C C . GLY A 1 197 ? -12.152 11.404 22.806 1.00 97.00 197 GLY A C 1
ATOM 1582 O O . GLY A 1 197 ? -10.970 11.097 22.833 1.00 97.00 197 GLY A O 1
ATOM 1583 N N . TRP A 1 198 ? -12.897 11.435 23.906 1.00 96.56 198 TRP A N 1
ATOM 1584 C CA . TRP A 1 198 ? -12.363 11.142 25.237 1.00 96.56 198 TRP A CA 1
ATOM 1585 C C . TRP A 1 198 ? -12.165 9.637 25.490 1.00 96.56 198 TRP A C 1
ATOM 1587 O O . TRP A 1 198 ? -11.364 9.266 26.349 1.00 96.56 198 TRP A O 1
ATOM 1597 N N . LEU A 1 199 ? -12.862 8.769 24.745 1.00 97.75 199 LEU A N 1
ATOM 1598 C CA . LEU A 1 199 ? -12.776 7.317 24.921 1.00 97.75 199 LEU A CA 1
ATOM 1599 C C . LEU A 1 199 ? -11.418 6.749 24.498 1.00 97.75 199 LEU A C 1
ATOM 1601 O O . LEU A 1 199 ? -10.950 5.826 25.155 1.00 97.75 199 LEU A O 1
ATOM 1605 N N . SER A 1 200 ? -10.753 7.300 23.474 1.00 97.94 200 SER A N 1
ATOM 1606 C CA . SER A 1 200 ? -9.413 6.840 23.079 1.00 97.94 200 SER A CA 1
ATOM 1607 C C . SER A 1 200 ? -8.397 7.022 24.206 1.00 97.94 200 SER A C 1
ATOM 1609 O O . SER A 1 200 ? -7.627 6.113 24.503 1.00 97.94 200 SER A O 1
ATOM 1611 N N . THR A 1 201 ? -8.442 8.159 24.905 1.00 97.25 201 THR A N 1
ATOM 1612 C CA . THR A 1 201 ? -7.579 8.420 26.064 1.00 97.25 201 THR A CA 1
ATOM 1613 C C . THR A 1 201 ? -7.857 7.437 27.197 1.00 97.25 201 THR A C 1
ATOM 1615 O O . THR A 1 201 ? -6.922 6.847 27.730 1.00 97.25 201 THR A O 1
ATOM 1618 N N . GLN A 1 202 ? -9.131 7.211 27.535 1.00 97.31 202 GLN A N 1
ATOM 1619 C CA . GLN A 1 202 ? -9.515 6.264 28.588 1.00 97.31 202 GLN A CA 1
ATOM 1620 C C . GLN A 1 202 ? -9.113 4.825 28.244 1.00 97.31 202 GLN A C 1
ATOM 1622 O O . GLN A 1 202 ? -8.589 4.110 29.098 1.00 97.31 202 GLN A O 1
ATOM 1627 N N . ALA A 1 203 ? -9.306 4.412 26.990 1.00 97.44 203 ALA A N 1
ATOM 1628 C CA . ALA A 1 203 ? -8.900 3.099 26.509 1.00 97.44 203 ALA A CA 1
ATOM 1629 C C . ALA A 1 203 ? -7.383 2.899 26.631 1.00 97.44 203 ALA A C 1
ATOM 1631 O O . ALA A 1 203 ? -6.943 1.873 27.145 1.00 97.44 203 ALA A O 1
ATOM 1632 N N . MET A 1 204 ? -6.584 3.908 26.273 1.00 97.12 204 MET A N 1
ATOM 1633 C CA . MET A 1 204 ? -5.129 3.852 26.435 1.00 97.12 204 MET A CA 1
ATOM 1634 C C . MET A 1 204 ? -4.682 3.854 27.898 1.00 97.12 204 MET A C 1
ATOM 1636 O O . MET A 1 204 ? -3.696 3.200 28.235 1.00 97.12 204 MET A O 1
ATOM 1640 N N . THR A 1 205 ? -5.397 4.544 28.790 1.00 95.62 205 THR A N 1
ATOM 1641 C CA . THR A 1 205 ? -5.139 4.455 30.235 1.00 95.62 205 THR A CA 1
ATOM 1642 C C . THR A 1 205 ? -5.400 3.044 30.757 1.00 95.62 205 THR A C 1
ATOM 1644 O O . THR A 1 205 ? -4.594 2.533 31.532 1.00 95.62 205 THR A O 1
ATOM 1647 N N . ILE A 1 206 ? -6.473 2.389 30.300 1.00 95.00 206 ILE A N 1
ATOM 1648 C CA . ILE A 1 206 ? -6.768 0.992 30.646 1.00 95.00 206 ILE A CA 1
ATOM 1649 C C . ILE A 1 206 ? -5.667 0.073 30.112 1.00 95.00 206 ILE A C 1
ATOM 1651 O O . ILE A 1 206 ? -5.095 -0.667 30.906 1.00 95.00 206 ILE A O 1
ATOM 1655 N N . ALA A 1 207 ? -5.306 0.185 28.829 1.00 95.38 207 ALA A N 1
ATOM 1656 C CA . ALA A 1 207 ? -4.257 -0.627 28.203 1.00 95.38 207 ALA A CA 1
ATOM 1657 C C . ALA A 1 207 ? -2.922 -0.539 28.965 1.00 95.38 207 ALA A C 1
ATOM 1659 O O . ALA A 1 207 ? -2.301 -1.553 29.278 1.00 95.38 207 ALA A O 1
ATOM 1660 N N . LYS A 1 208 ? -2.510 0.678 29.346 1.00 93.94 208 LYS A N 1
ATOM 1661 C CA . LYS A 1 208 ? -1.288 0.909 30.136 1.00 93.94 208 LYS A CA 1
ATOM 1662 C C . LYS A 1 208 ? -1.411 0.408 31.577 1.00 93.94 208 LYS A C 1
ATOM 1664 O O . LYS A 1 208 ? -0.424 -0.042 32.153 1.00 93.94 208 LYS A O 1
ATOM 1669 N N . GLY A 1 209 ? -2.604 0.493 32.166 1.00 86.50 209 GLY A N 1
ATOM 1670 C CA . GLY A 1 209 ? -2.888 0.027 33.523 1.00 86.50 209 GLY A CA 1
ATOM 1671 C C . GLY A 1 209 ? -2.868 -1.497 33.657 1.00 86.50 209 GLY A C 1
ATOM 1672 O O . GLY A 1 209 ? -2.386 -2.005 34.665 1.00 86.50 209 GLY A O 1
ATOM 1673 N N . THR A 1 210 ? -3.309 -2.233 32.632 1.00 60.78 210 THR A N 1
ATOM 1674 C CA . THR A 1 210 ? -3.324 -3.708 32.637 1.00 60.78 210 THR A CA 1
ATOM 1675 C C . THR A 1 210 ? -1.913 -4.312 32.708 1.00 60.78 210 THR A C 1
ATOM 1677 O O . THR A 1 210 ? -1.738 -5.378 33.289 1.00 60.78 210 THR A O 1
ATOM 1680 N N . HIS A 1 211 ? -0.882 -3.597 32.243 1.00 52.69 211 HIS A N 1
ATOM 1681 C CA . HIS A 1 211 ? 0.518 -4.027 32.368 1.00 52.69 211 HIS A CA 1
ATOM 1682 C C . HIS A 1 211 ? 1.115 -3.884 33.779 1.00 52.69 211 HIS A C 1
ATOM 1684 O O . HIS A 1 211 ? 2.191 -4.421 34.030 1.00 52.69 211 HIS A O 1
ATOM 1690 N N . LYS A 1 212 ? 0.450 -3.191 34.715 1.00 51.66 212 LYS A N 1
ATOM 1691 C CA . LYS A 1 212 ? 0.944 -3.043 36.096 1.00 51.66 212 LYS A CA 1
ATOM 1692 C C . LYS A 1 212 ? 0.362 -4.052 37.091 1.00 51.66 212 LYS A C 1
ATOM 1694 O O . LYS A 1 212 ? 0.789 -4.045 38.237 1.00 51.66 212 LYS A O 1
ATOM 1699 N N . THR A 1 213 ? -0.573 -4.920 36.696 1.00 44.03 213 THR A N 1
ATOM 1700 C CA . THR A 1 213 ? -1.298 -5.802 37.642 1.00 44.03 213 THR A CA 1
ATOM 1701 C C . THR A 1 213 ? -0.886 -7.281 37.582 1.00 44.03 213 THR A C 1
ATOM 1703 O O . THR A 1 213 ? -1.556 -8.119 38.171 1.00 44.03 213 THR A O 1
ATOM 1706 N N . SER A 1 214 ? 0.227 -7.633 36.928 1.00 45.28 214 SER A N 1
ATOM 1707 C CA . SER A 1 214 ? 0.786 -9.001 36.971 1.00 45.28 214 SER A CA 1
ATOM 1708 C C . SER A 1 214 ? 2.053 -9.145 37.825 1.00 45.28 214 SER A C 1
ATOM 1710 O O . SER A 1 214 ? 2.673 -10.203 37.819 1.00 45.28 214 SER A O 1
ATOM 1712 N N . ILE A 1 215 ? 2.440 -8.116 38.586 1.00 46.53 215 ILE A N 1
ATOM 1713 C CA . ILE A 1 215 ? 3.509 -8.201 39.588 1.00 46.53 215 ILE A CA 1
ATOM 1714 C C . ILE A 1 215 ? 2.982 -7.515 40.853 1.00 46.53 215 ILE A C 1
ATOM 1716 O O . ILE A 1 215 ? 2.688 -6.325 40.820 1.00 46.53 215 ILE A O 1
ATOM 1720 N N . ASN A 1 216 ? 2.866 -8.274 41.942 1.00 45.47 216 ASN A N 1
ATOM 1721 C CA . ASN A 1 216 ? 2.396 -7.893 43.285 1.00 45.47 216 ASN A CA 1
ATOM 1722 C C . ASN A 1 216 ? 0.889 -8.039 43.548 1.00 45.47 216 ASN A C 1
ATOM 1724 O O . ASN A 1 216 ? 0.156 -7.064 43.682 1.00 45.47 216 ASN A O 1
ATOM 1728 N N . ASN A 1 217 ? 0.465 -9.282 43.777 1.00 41.84 217 ASN A N 1
ATOM 1729 C CA . ASN A 1 217 ? -0.275 -9.571 45.005 1.00 41.84 217 ASN A CA 1
ATOM 1730 C C . ASN A 1 217 ? 0.101 -10.982 45.488 1.00 41.84 217 ASN A C 1
ATOM 1732 O O . ASN A 1 217 ? -0.008 -11.936 44.716 1.00 41.84 217 ASN A O 1
ATOM 1736 N N . PRO A 1 218 ? 0.553 -11.115 46.742 1.00 44.69 218 PRO A N 1
ATOM 1737 C CA . PRO A 1 218 ? -0.369 -11.759 47.661 1.00 44.69 218 PRO A CA 1
ATOM 1738 C C . PRO A 1 218 ? -0.504 -11.025 49.001 1.00 44.69 218 PRO A C 1
ATOM 1740 O O . PRO A 1 218 ? 0.437 -10.430 49.516 1.00 44.69 218 PRO A O 1
ATOM 1743 N N . GLU A 1 219 ? -1.688 -11.230 49.570 1.00 43.84 219 GLU A N 1
ATOM 1744 C CA . GLU A 1 219 ? -2.027 -11.207 50.992 1.00 43.84 219 GLU A CA 1
ATOM 1745 C C . GLU A 1 219 ? -2.522 -9.911 51.666 1.00 43.84 219 GLU A C 1
ATOM 1747 O O . GLU A 1 219 ? -1.808 -8.938 51.877 1.00 43.84 219 GLU A O 1
ATOM 1752 N N . LYS A 1 220 ? -3.763 -10.076 52.159 1.00 37.91 220 LYS A N 1
ATOM 1753 C CA . LYS A 1 220 ? -4.382 -9.525 53.376 1.00 37.91 220 LYS A CA 1
ATOM 1754 C C . LYS A 1 220 ? -5.026 -8.141 53.287 1.00 37.91 220 LYS A C 1
ATOM 1756 O O . LYS A 1 220 ? -4.452 -7.119 53.633 1.00 37.91 220 LYS A O 1
ATOM 1761 N N . PHE A 1 221 ? -6.323 -8.170 52.973 1.00 37.50 221 PHE A N 1
ATOM 1762 C CA . PHE A 1 221 ? -7.295 -7.286 53.613 1.00 37.50 221 PHE A CA 1
ATOM 1763 C C . PHE A 1 221 ? -7.820 -7.991 54.871 1.00 37.50 221 PHE A C 1
ATOM 1765 O O . PHE A 1 221 ? -8.694 -8.852 54.780 1.00 37.50 221 PHE A O 1
ATOM 1772 N N . GLU A 1 222 ? -7.271 -7.645 56.034 1.00 41.19 222 GLU A N 1
ATOM 1773 C CA . GLU A 1 222 ? -7.991 -7.808 57.298 1.00 41.19 222 GLU A CA 1
ATOM 1774 C C . GLU A 1 222 ? -8.897 -6.591 57.489 1.00 41.19 222 GLU A C 1
ATOM 1776 O O . GLU A 1 222 ? -8.477 -5.438 57.384 1.00 41.19 222 GLU A O 1
ATOM 1781 N N . VAL A 1 223 ? -10.176 -6.876 57.710 1.00 49.03 223 VAL A N 1
ATOM 1782 C CA . VAL A 1 223 ? -11.233 -5.899 57.947 1.00 49.03 223 VAL A CA 1
ATOM 1783 C C . VAL A 1 223 ? -11.229 -5.577 59.437 1.00 49.03 223 VAL A C 1
ATOM 1785 O O . VAL A 1 223 ? -11.710 -6.379 60.227 1.00 49.03 223 VAL A O 1
ATOM 1788 N N . ASN A 1 224 ? -10.725 -4.404 59.820 1.00 40.47 224 ASN A N 1
ATOM 1789 C CA . ASN A 1 224 ? -11.007 -3.819 61.131 1.00 40.47 224 ASN A CA 1
ATOM 1790 C C . ASN A 1 224 ? -11.922 -2.607 60.942 1.00 40.47 224 ASN A C 1
ATOM 1792 O O . ASN A 1 224 ? -11.472 -1.486 60.716 1.00 40.47 224 ASN A O 1
ATOM 1796 N N . ASN A 1 225 ? -13.228 -2.862 61.027 1.00 43.03 225 ASN A N 1
ATOM 1797 C CA . ASN A 1 225 ? -14.222 -1.831 61.287 1.00 43.03 225 ASN A CA 1
ATOM 1798 C C . ASN A 1 225 ? -14.233 -1.572 62.796 1.00 43.03 225 ASN A C 1
ATOM 1800 O O . ASN A 1 225 ? -14.747 -2.384 63.558 1.00 43.03 225 ASN A O 1
ATOM 1804 N N . MET A 1 226 ? -13.663 -0.443 63.204 1.00 43.94 226 MET A N 1
ATOM 1805 C CA . MET A 1 226 ? -13.731 0.083 64.563 1.00 43.94 226 MET A CA 1
ATOM 1806 C C . MET A 1 226 ? -14.284 1.505 64.467 1.00 43.94 226 MET A C 1
ATOM 1808 O O . MET A 1 226 ? -13.561 2.445 64.149 1.00 43.94 226 MET A O 1
ATOM 1812 N N . TRP A 1 227 ? -15.595 1.623 64.662 1.00 48.16 227 TRP A N 1
ATOM 1813 C CA . TRP A 1 227 ? -16.301 2.874 64.924 1.00 48.16 227 TRP A CA 1
ATOM 1814 C C . TRP A 1 227 ? -17.240 2.602 66.098 1.00 48.16 227 TRP A C 1
ATOM 1816 O O . TRP A 1 227 ? -18.409 2.287 65.900 1.00 48.16 227 TRP A O 1
ATOM 1826 N N . ASP A 1 228 ? -16.698 2.686 67.313 1.00 51.22 228 ASP A N 1
ATOM 1827 C CA . ASP A 1 228 ? -17.504 2.909 68.509 1.00 51.22 228 ASP A CA 1
ATOM 1828 C C . ASP A 1 228 ? -17.813 4.402 68.562 1.00 51.22 228 ASP A C 1
ATOM 1830 O O . ASP A 1 228 ? -16.936 5.241 68.781 1.00 51.22 228 ASP A O 1
ATOM 1834 N N . GLY A 1 229 ? -19.068 4.730 68.299 1.00 51.97 229 GLY A N 1
ATOM 1835 C CA . GLY A 1 229 ? -19.617 6.055 68.500 1.00 51.97 229 GL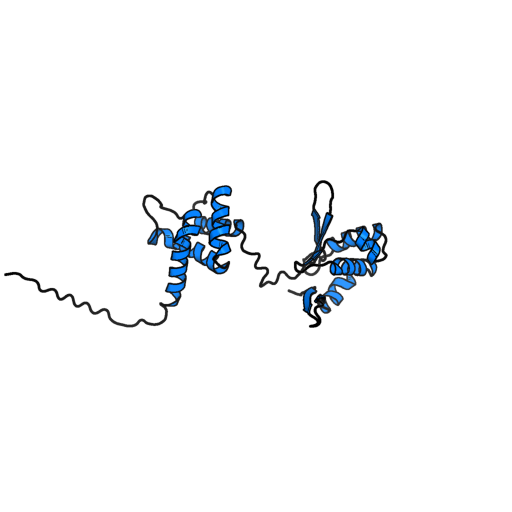Y A CA 1
ATOM 1836 C C . GLY A 1 229 ? -20.954 5.907 69.192 1.00 51.97 229 GLY A C 1
ATOM 1837 O O . GLY A 1 229 ? -21.969 5.926 68.509 1.00 51.97 229 GLY A O 1
ATOM 1838 N N . ASP A 1 230 ? -20.942 5.778 70.519 1.00 56.56 230 ASP A N 1
ATOM 1839 C CA . ASP A 1 230 ? -22.131 6.019 71.329 1.00 56.56 230 ASP A CA 1
ATOM 1840 C C . ASP A 1 230 ? -21.927 7.248 72.219 1.00 56.56 230 ASP A C 1
ATOM 1842 O O . ASP A 1 230 ? -21.066 7.330 73.094 1.00 56.56 230 ASP A O 1
ATOM 1846 N N . THR A 1 231 ? -22.761 8.222 71.884 1.00 60.88 231 THR A N 1
ATOM 1847 C CA . THR A 1 231 ? -23.221 9.398 72.613 1.00 60.88 231 THR A CA 1
ATOM 1848 C C . THR A 1 231 ? -23.512 9.152 74.091 1.00 60.88 231 THR A C 1
ATOM 1850 O O . THR A 1 231 ? -24.227 8.202 74.394 1.00 60.88 231 THR A O 1
ATOM 1853 N N . PHE A 1 232 ? -23.105 10.090 74.954 1.00 58.44 232 PHE A N 1
ATOM 1854 C CA . PHE A 1 232 ? -23.964 10.759 75.945 1.00 58.44 232 PHE A CA 1
ATOM 1855 C C . PHE A 1 232 ? -23.420 12.158 76.249 1.00 58.44 232 PHE A C 1
ATOM 1857 O O . PHE A 1 232 ? -22.179 12.304 76.324 1.00 58.44 232 PHE A O 1
#

InterPro domains:
  IPR036388 Winged helix-like DNA-binding domain superfamily [G3DSA:1.10.10.10] (27-110)